Protein AF-A0A382TWC2-F1 (afdb_monomer_lite)

Organism: NCBI:txid408172

Foldseek 3Di:
DQKKWKWWQLWIDIDRDDDQPDDDDTDAPDQWTKIKIKAFDLQQWIWIDIDHTDGPPDDDDDDRVPTHTWDKAWAAEPPPFAWAWKWKWFAAPPDAPDNRRTTTQDGDDDDSHQAHPNRIGMGTHHPNTQKMWIKTKTWDYPQPAQTKMKMWIFIGDDHNYDDAAQKDKDWPDFQQAKTAIDIDGAFAWKWWWKAQPPPRDIDIGTDAPVDGIGHHDADDPVCCVVCVVDGPNRITTFKMKTKHWQQDRHNVRVVCCVPPPPGDSCRRTRIMMMMMGGHD

Sequence (280 aa):
LFRVIISSNGHYYRITSINDNDTYELSHFESLEDVLIMGLLNDGSAIYKIVQGVSVGETHSVDFSGFSVANQIIMNNNSDLNCDYSRFYGYDSNDSFISYKRHRLMYVGGEGISWDSNQNFIFNYPPELGKFRTTAYVGDGWGTTGGKNWYQTTTGEIPETFEKIDADIFVINSEINNFEVNLTGTFDQWSINLSHSENSGNWVVFVNPSINNGKLPSFPTSISNEYPELLRQDFIMNSVVVTDWLCAENYEEWHDLYFYTDGYYLDYCSGFRRLMHWLD

pLDDT: mean 91.76, std 6.63, range [62.22, 98.12]

Radius of gyration: 21.14 Å; chains: 1; bounding box: 51×45×53 Å

Structure (mmCIF, N/CA/C/O backbone):
data_AF-A0A382TWC2-F1
#
_entry.id   AF-A0A382TWC2-F1
#
loop_
_atom_site.group_PDB
_atom_site.id
_atom_site.type_symbol
_atom_site.label_atom_id
_atom_site.label_alt_id
_atom_site.label_comp_id
_atom_site.label_asym_id
_atom_site.label_entity_id
_atom_site.label_seq_id
_atom_site.pdbx_PDB_ins_code
_atom_site.Cartn_x
_atom_site.Cartn_y
_atom_site.Cartn_z
_atom_site.occupancy
_atom_site.B_iso_or_equiv
_atom_site.auth_seq_id
_atom_site.auth_comp_id
_atom_site.auth_asym_id
_atom_site.auth_atom_id
_atom_site.pdbx_PDB_model_num
ATOM 1 N N . LEU A 1 1 ? 23.198 3.359 -11.408 1.00 67.81 1 LEU A N 1
ATOM 2 C CA . LEU A 1 1 ? 22.165 2.344 -11.120 1.00 67.81 1 LEU A CA 1
ATOM 3 C C . LEU A 1 1 ? 22.284 1.959 -9.655 1.00 67.81 1 LEU A C 1
ATOM 5 O O . LEU A 1 1 ? 23.379 1.602 -9.243 1.00 67.81 1 LEU A O 1
ATOM 9 N N . PHE A 1 2 ? 21.216 2.104 -8.873 1.00 73.88 2 PHE A N 1
ATOM 10 C CA . PHE A 1 2 ? 21.225 1.805 -7.435 1.00 73.88 2 PHE A CA 1
ATOM 11 C C . PHE A 1 2 ? 20.470 0.523 -7.105 1.00 73.88 2 PHE A C 1
ATOM 13 O O . PHE A 1 2 ? 20.862 -0.232 -6.221 1.00 73.88 2 PHE A O 1
ATOM 20 N N . ARG A 1 3 ? 19.351 0.291 -7.797 1.00 84.69 3 ARG A N 1
ATOM 21 C CA . ARG A 1 3 ? 18.441 -0.829 -7.546 1.00 84.69 3 ARG A CA 1
ATOM 22 C C . ARG A 1 3 ? 17.884 -1.337 -8.860 1.00 84.69 3 ARG A C 1
ATOM 24 O O . ARG A 1 3 ? 17.611 -0.542 -9.757 1.00 84.69 3 ARG A O 1
ATOM 31 N N . VAL A 1 4 ? 17.661 -2.642 -8.928 1.00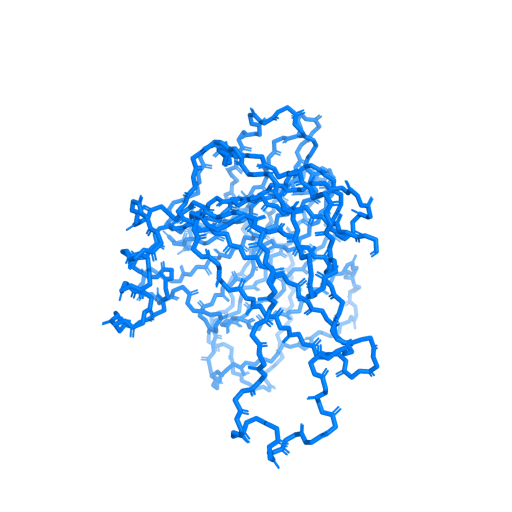 88.19 4 VAL A N 1
ATOM 32 C CA . VAL A 1 4 ? 16.945 -3.267 -10.040 1.00 88.19 4 VAL A CA 1
ATOM 33 C C . VAL A 1 4 ? 15.771 -4.070 -9.525 1.00 88.19 4 VAL A C 1
ATOM 35 O O . VAL A 1 4 ? 15.841 -4.728 -8.483 1.00 88.19 4 VAL A O 1
ATOM 38 N N . ILE A 1 5 ? 14.674 -3.967 -10.260 1.00 90.25 5 ILE A N 1
ATOM 39 C CA . ILE A 1 5 ? 13.450 -4.716 -10.047 1.00 90.25 5 ILE A CA 1
ATOM 40 C C . ILE A 1 5 ? 13.247 -5.578 -11.286 1.00 90.25 5 ILE A C 1
ATOM 42 O O . ILE A 1 5 ? 13.214 -5.065 -12.400 1.00 90.25 5 ILE A O 1
ATOM 46 N N . ILE A 1 6 ? 13.125 -6.882 -11.075 1.00 91.56 6 ILE A N 1
ATOM 47 C CA . ILE A 1 6 ? 12.697 -7.839 -12.092 1.00 91.56 6 ILE A CA 1
ATOM 48 C C . ILE A 1 6 ? 11.291 -8.268 -11.684 1.00 91.56 6 ILE A C 1
ATOM 50 O O . ILE A 1 6 ? 11.096 -8.644 -10.527 1.00 91.56 6 ILE A O 1
ATOM 54 N N . SER A 1 7 ? 10.299 -8.165 -12.564 1.00 92.69 7 SER A N 1
ATOM 55 C CA . SER A 1 7 ? 8.908 -8.451 -12.209 1.00 92.69 7 SER A CA 1
ATOM 56 C C . SER A 1 7 ? 8.101 -9.034 -13.362 1.00 92.69 7 SER A C 1
ATOM 58 O O . SER A 1 7 ? 8.143 -8.517 -14.475 1.00 92.69 7 SER A O 1
ATOM 60 N N . SER A 1 8 ? 7.304 -10.051 -13.041 1.00 91.19 8 SER A N 1
ATOM 61 C CA . SER A 1 8 ? 6.334 -10.696 -13.926 1.00 91.19 8 SER A CA 1
ATOM 62 C C . SER A 1 8 ? 5.092 -11.060 -13.117 1.00 91.19 8 SER A C 1
ATOM 64 O O . SER A 1 8 ? 5.239 -11.653 -12.048 1.00 91.19 8 SER A O 1
ATOM 66 N N . ASN A 1 9 ? 3.898 -10.668 -13.575 1.00 86.94 9 ASN A N 1
ATOM 67 C CA . ASN A 1 9 ? 2.600 -11.117 -13.045 1.00 86.94 9 ASN A CA 1
ATOM 68 C C . ASN A 1 9 ? 2.519 -11.242 -11.510 1.00 86.94 9 ASN A C 1
ATOM 70 O O . ASN A 1 9 ? 2.059 -12.220 -10.938 1.00 86.94 9 ASN A O 1
ATOM 74 N N . GLY A 1 10 ? 2.979 -10.232 -10.781 1.00 79.69 10 GLY A N 1
ATOM 75 C CA . GLY A 1 10 ? 2.922 -10.178 -9.320 1.00 79.69 10 GLY A CA 1
ATOM 76 C C . GLY A 1 10 ? 4.076 -10.837 -8.584 1.00 79.69 10 GLY A C 1
ATOM 77 O O . GLY A 1 10 ? 4.314 -10.479 -7.420 1.00 79.69 10 GLY A O 1
ATOM 78 N N . HIS A 1 11 ? 4.835 -11.698 -9.254 1.00 86.00 11 HIS A N 1
ATOM 79 C CA . HIS A 1 11 ? 6.157 -12.088 -8.811 1.00 86.00 11 HIS A CA 1
ATOM 80 C C . HIS A 1 11 ? 7.164 -10.990 -9.118 1.00 86.00 11 HIS A C 1
ATOM 82 O O . HIS A 1 11 ? 7.075 -10.216 -10.078 1.00 86.00 11 HIS A O 1
ATOM 88 N N . TYR A 1 12 ? 8.133 -10.884 -8.225 1.00 81.50 12 TYR A N 1
ATOM 89 C CA . TYR A 1 12 ? 9.220 -9.952 -8.390 1.00 81.50 12 TYR A CA 1
ATOM 90 C C . TYR A 1 12 ? 10.431 -10.447 -7.625 1.00 81.50 12 TYR A C 1
ATOM 92 O O . TYR A 1 12 ? 10.317 -11.051 -6.556 1.00 81.50 12 TYR A O 1
ATOM 100 N N . TYR A 1 13 ? 11.588 -10.089 -8.148 1.00 78.19 13 TYR A N 1
ATOM 101 C CA . TYR A 1 13 ? 12.845 -10.156 -7.444 1.00 78.19 13 TYR A CA 1
ATOM 102 C C . TYR A 1 13 ? 13.416 -8.742 -7.362 1.00 78.19 13 TYR A C 1
ATOM 104 O O . TYR A 1 13 ? 13.414 -7.987 -8.339 1.00 78.19 13 TYR A O 1
ATOM 112 N N . ARG A 1 14 ? 13.846 -8.344 -6.164 1.00 67.94 14 ARG A N 1
ATOM 113 C CA . ARG A 1 14 ? 14.426 -7.021 -5.925 1.00 67.94 14 ARG A CA 1
ATOM 114 C C . ARG A 1 14 ? 15.897 -7.178 -5.598 1.00 67.94 14 ARG A C 1
ATOM 116 O O . ARG A 1 14 ? 16.250 -7.878 -4.655 1.00 67.94 14 ARG A O 1
ATOM 123 N N . ILE A 1 15 ? 16.720 -6.427 -6.314 1.00 75.56 15 ILE A N 1
ATOM 124 C CA . ILE A 1 15 ? 18.170 -6.486 -6.202 1.00 75.56 15 ILE A CA 1
ATOM 125 C C . ILE A 1 15 ? 18.676 -5.122 -5.737 1.00 75.56 15 ILE A C 1
ATOM 127 O O . ILE A 1 15 ? 18.404 -4.089 -6.355 1.00 75.56 15 ILE A O 1
ATOM 131 N N . THR A 1 16 ? 19.389 -5.105 -4.612 1.00 64.62 16 THR A N 1
ATOM 132 C CA . THR A 1 16 ? 20.013 -3.893 -4.048 1.00 64.62 16 THR A CA 1
ATOM 133 C C . THR A 1 16 ? 21.434 -3.656 -4.552 1.00 64.62 16 THR A C 1
ATOM 135 O O . THR A 1 16 ? 21.988 -2.595 -4.296 1.00 64.62 16 THR A O 1
ATOM 138 N N . SER A 1 17 ? 22.017 -4.627 -5.253 1.00 62.22 17 SER A N 1
ATOM 139 C CA . SER A 1 17 ? 23.330 -4.544 -5.896 1.00 62.22 17 SER A CA 1
ATOM 140 C C . SER A 1 17 ? 23.382 -5.557 -7.035 1.00 62.22 17 SER A C 1
ATOM 142 O O . SER A 1 17 ? 23.199 -6.745 -6.779 1.00 62.22 17 SER A O 1
ATOM 144 N N . ILE A 1 18 ? 23.600 -5.100 -8.268 1.00 64.69 18 ILE A N 1
ATOM 145 C CA . ILE A 1 18 ? 23.878 -5.999 -9.392 1.00 64.69 18 ILE A CA 1
ATOM 146 C C . ILE A 1 18 ? 25.381 -6.190 -9.498 1.00 64.69 18 ILE A C 1
ATOM 148 O O . ILE A 1 18 ? 26.115 -5.203 -9.503 1.00 64.69 18 ILE A O 1
ATOM 152 N N . ASN A 1 19 ? 25.801 -7.444 -9.633 1.00 64.88 19 ASN A N 1
ATOM 153 C CA . ASN A 1 19 ? 27.147 -7.789 -10.062 1.00 64.88 19 ASN A CA 1
ATOM 154 C C . ASN A 1 19 ? 27.086 -8.407 -11.460 1.00 64.88 19 ASN A C 1
ATOM 156 O O . ASN A 1 19 ? 26.165 -9.163 -11.765 1.00 64.88 19 ASN A O 1
ATOM 160 N N . ASP A 1 20 ? 28.107 -8.148 -12.275 1.00 66.00 20 ASP A N 1
ATOM 161 C CA . ASP A 1 20 ? 28.170 -8.579 -13.681 1.00 66.00 20 ASP A CA 1
ATOM 162 C C . ASP A 1 20 ? 28.177 -10.111 -13.877 1.00 66.00 20 ASP A C 1
ATOM 164 O O . ASP A 1 20 ? 28.053 -10.591 -15.000 1.00 66.00 20 ASP A O 1
ATOM 168 N N . ASN A 1 21 ? 28.320 -10.884 -12.794 1.00 68.56 21 ASN A N 1
ATOM 169 C CA . ASN A 1 21 ? 28.420 -12.346 -12.817 1.00 68.56 21 ASN A CA 1
ATOM 170 C C . ASN A 1 21 ? 27.262 -13.060 -12.101 1.00 68.56 21 ASN A C 1
ATOM 172 O O . ASN A 1 21 ? 27.279 -14.289 -12.010 1.00 68.56 21 ASN A O 1
ATOM 176 N N . ASP A 1 22 ? 26.284 -12.325 -11.568 1.00 77.88 22 ASP A N 1
ATOM 177 C CA . ASP A 1 22 ? 25.198 -12.927 -10.796 1.00 77.88 22 ASP A CA 1
ATOM 178 C C . ASP A 1 22 ? 24.040 -13.350 -11.706 1.00 77.88 22 ASP A C 1
ATOM 180 O O . ASP A 1 22 ? 23.677 -12.672 -12.667 1.00 77.88 22 ASP A O 1
ATOM 184 N N . THR A 1 23 ? 23.432 -14.487 -11.373 1.00 81.50 23 THR A N 1
ATOM 185 C CA . THR A 1 23 ? 22.166 -14.934 -11.960 1.00 81.50 23 THR A CA 1
ATOM 186 C C . THR A 1 23 ? 21.065 -14.729 -10.933 1.00 81.50 23 THR A C 1
ATOM 188 O O . THR A 1 23 ? 21.224 -15.090 -9.766 1.00 81.50 23 THR A O 1
ATOM 191 N N . TYR A 1 24 ? 19.951 -14.149 -11.368 1.00 83.25 24 TYR A N 1
ATOM 192 C CA . TYR A 1 24 ? 18.784 -13.916 -10.528 1.00 83.25 24 TYR A CA 1
ATOM 193 C C . TYR A 1 24 ? 17.608 -14.723 -11.056 1.00 83.25 24 TYR A C 1
ATOM 195 O O . TYR A 1 24 ? 17.388 -14.793 -12.264 1.00 83.25 24 TYR A O 1
ATOM 203 N N . GLU A 1 25 ? 16.851 -15.313 -10.141 1.00 85.06 25 GLU A N 1
ATOM 204 C CA . GLU A 1 25 ? 15.696 -16.142 -10.466 1.00 85.06 25 GLU A CA 1
ATOM 205 C C . GLU A 1 25 ? 14.401 -15.364 -10.222 1.00 85.06 25 GLU A C 1
ATOM 207 O O . GLU A 1 25 ? 14.280 -14.586 -9.271 1.00 85.06 25 GLU A O 1
ATOM 212 N N . LEU A 1 26 ? 13.417 -15.593 -11.087 1.00 88.44 26 LEU A N 1
ATOM 213 C CA . LEU A 1 26 ? 12.069 -15.057 -10.971 1.00 88.44 26 LEU A CA 1
ATOM 214 C C . LEU A 1 26 ? 11.088 -16.221 -11.100 1.00 88.44 26 LEU A C 1
ATOM 216 O O . LEU A 1 26 ? 11.172 -17.007 -12.039 1.00 88.44 26 LEU A O 1
ATOM 220 N N . SER A 1 27 ? 10.160 -16.341 -10.156 1.00 87.19 27 SER A N 1
ATOM 221 C CA . SER A 1 27 ? 9.036 -17.270 -10.287 1.00 87.19 27 SER A CA 1
ATOM 222 C C . SER A 1 27 ? 7.998 -16.700 -11.247 1.00 87.19 27 SER A C 1
ATOM 224 O O . SER A 1 27 ? 7.760 -15.496 -11.240 1.00 87.19 27 SER A O 1
ATOM 226 N N . HIS A 1 28 ? 7.378 -17.561 -12.044 1.00 86.25 28 HIS A N 1
ATOM 227 C CA . HIS A 1 28 ? 6.285 -17.188 -12.938 1.00 86.25 28 HIS A CA 1
ATOM 228 C C . HIS A 1 28 ? 4.977 -17.782 -12.411 1.00 86.25 28 HIS A C 1
ATOM 230 O O . HIS A 1 28 ? 4.996 -18.862 -11.810 1.00 86.25 28 HIS A O 1
ATOM 236 N N . PHE A 1 29 ? 3.857 -17.096 -12.639 1.00 84.25 29 PHE A N 1
ATOM 237 C CA . PHE A 1 29 ? 2.533 -17.674 -12.379 1.00 84.25 29 PHE A CA 1
ATOM 238 C C . PHE A 1 29 ? 2.083 -18.557 -13.547 1.00 84.25 29 PHE A C 1
ATOM 240 O O . PHE A 1 29 ? 1.539 -19.638 -13.332 1.00 84.25 29 PHE A O 1
ATOM 247 N N . GLU A 1 30 ? 2.361 -18.116 -14.769 1.00 86.00 30 GLU A N 1
ATOM 248 C CA . GLU A 1 30 ? 2.077 -18.809 -16.020 1.00 86.00 30 GLU A CA 1
ATOM 249 C C . GLU A 1 30 ? 3.358 -19.387 -16.641 1.00 86.00 30 GLU A C 1
ATOM 251 O O . GLU A 1 30 ? 4.476 -18.946 -16.378 1.00 86.00 30 GLU A O 1
ATOM 256 N N . SER A 1 31 ? 3.224 -20.378 -17.524 1.00 88.25 31 SER A N 1
ATOM 257 C CA . SER A 1 31 ? 4.387 -21.001 -18.180 1.00 88.25 31 SER A CA 1
ATOM 258 C C . SER A 1 31 ? 5.144 -20.069 -19.135 1.00 88.25 31 SER A C 1
ATOM 260 O O . SER A 1 31 ? 6.278 -20.376 -19.501 1.00 88.25 31 SER A O 1
ATOM 262 N N . LEU A 1 32 ? 4.498 -18.982 -19.565 1.00 90.75 32 LEU A N 1
ATOM 263 C CA . LEU A 1 32 ? 4.986 -17.998 -20.525 1.00 90.75 32 LEU A CA 1
ATOM 264 C C . LEU A 1 32 ? 4.488 -16.615 -20.098 1.00 90.75 32 LEU A C 1
ATOM 266 O O . LEU A 1 32 ? 3.277 -16.399 -20.059 1.00 90.75 32 LEU A O 1
ATOM 270 N N . GLU A 1 33 ? 5.400 -15.697 -19.787 1.00 91.25 33 GLU A N 1
ATOM 271 C CA . GLU A 1 33 ? 5.051 -14.352 -19.310 1.00 91.25 33 GLU A CA 1
ATOM 272 C C . GLU A 1 33 ? 6.038 -13.297 -19.810 1.00 91.25 33 GLU A C 1
ATOM 274 O O . GLU A 1 33 ? 7.206 -13.591 -20.075 1.00 91.25 33 GLU A O 1
ATOM 279 N N . ASP A 1 34 ? 5.577 -12.054 -19.902 1.00 92.06 34 ASP A N 1
ATOM 280 C CA . ASP A 1 34 ? 6.449 -10.913 -20.158 1.00 92.06 34 ASP A CA 1
ATOM 281 C C . ASP A 1 34 ? 7.160 -10.505 -18.861 1.00 92.06 34 ASP A C 1
ATOM 283 O O . ASP A 1 34 ? 6.550 -10.363 -17.801 1.00 92.06 34 ASP A O 1
ATOM 287 N N . VAL A 1 35 ? 8.472 -10.282 -18.939 1.00 93.31 35 VAL A N 1
ATOM 288 C CA . VAL A 1 35 ? 9.295 -9.900 -17.786 1.00 93.31 35 VAL A CA 1
ATOM 289 C C . VAL A 1 35 ? 9.708 -8.443 -17.913 1.00 93.31 35 VAL A C 1
ATOM 291 O O . VAL A 1 35 ? 10.442 -8.061 -18.827 1.00 93.31 35 VAL A O 1
ATOM 294 N N . LEU A 1 36 ? 9.294 -7.627 -16.946 1.00 94.25 36 LEU A N 1
ATOM 295 C CA . LEU A 1 36 ? 9.780 -6.263 -16.790 1.00 94.25 36 LEU A CA 1
ATOM 296 C C . LEU A 1 36 ? 11.085 -6.262 -15.995 1.00 94.25 36 LEU A C 1
ATOM 298 O O . LEU A 1 36 ? 11.140 -6.760 -14.869 1.00 94.25 36 LEU A O 1
ATOM 302 N N . ILE A 1 37 ? 12.107 -5.609 -16.540 1.00 93.38 37 ILE A N 1
ATOM 303 C CA . ILE A 1 37 ? 13.345 -5.284 -15.836 1.00 93.38 37 ILE A CA 1
ATOM 304 C C . ILE A 1 37 ? 13.443 -3.767 -15.748 1.00 93.38 37 ILE A C 1
ATOM 306 O O . ILE A 1 37 ? 13.487 -3.083 -16.768 1.00 93.38 37 ILE A O 1
ATOM 310 N N . MET A 1 38 ? 13.502 -3.239 -14.531 1.00 93.06 38 MET A N 1
ATOM 311 C CA . MET A 1 38 ? 13.540 -1.807 -14.266 1.00 93.06 38 MET A CA 1
ATOM 312 C C . MET A 1 38 ? 14.741 -1.454 -13.396 1.00 93.06 38 MET A C 1
ATOM 314 O O . MET A 1 38 ? 14.934 -2.019 -12.320 1.00 93.06 38 MET A O 1
ATOM 318 N N . GLY A 1 39 ? 15.548 -0.507 -13.862 1.00 91.06 39 GLY A N 1
ATOM 319 C CA . GLY A 1 39 ? 16.721 0.007 -13.177 1.00 91.06 39 GLY A CA 1
ATOM 320 C C . GLY A 1 39 ? 16.503 1.413 -12.634 1.00 91.06 39 GLY A C 1
ATOM 321 O O . GLY A 1 39 ? 16.391 2.358 -13.405 1.00 91.06 39 GLY A O 1
ATOM 322 N N . LEU A 1 40 ? 16.494 1.555 -11.308 1.00 89.56 40 LEU A N 1
ATOM 323 C CA . LEU A 1 40 ? 16.364 2.837 -10.613 1.00 89.56 40 LEU A CA 1
ATOM 324 C C . LEU A 1 40 ? 17.746 3.485 -10.452 1.00 89.56 40 LEU A C 1
ATOM 326 O O . LEU A 1 40 ? 18.684 2.865 -9.926 1.00 89.56 40 LEU A O 1
ATOM 330 N N . LEU A 1 41 ? 17.887 4.720 -10.924 1.00 88.38 41 LEU A N 1
ATOM 331 C CA . LEU A 1 41 ? 19.139 5.474 -10.926 1.00 88.38 41 LEU A CA 1
ATOM 332 C C . LEU A 1 41 ? 19.255 6.368 -9.677 1.00 88.38 41 LEU A C 1
ATOM 334 O O . LEU A 1 41 ? 18.289 6.590 -8.958 1.00 88.38 41 LEU A O 1
ATOM 338 N N . ASN A 1 42 ? 20.474 6.833 -9.382 1.00 84.62 42 ASN A N 1
ATOM 339 C CA . ASN A 1 42 ? 20.757 7.645 -8.184 1.00 84.62 42 ASN A CA 1
ATOM 340 C C . ASN A 1 42 ? 20.194 9.073 -8.275 1.00 84.62 42 ASN A C 1
ATOM 342 O O . ASN A 1 42 ? 20.207 9.793 -7.285 1.00 84.62 42 ASN A O 1
ATOM 346 N N . ASP A 1 43 ? 19.774 9.493 -9.464 1.00 85.81 43 ASP A N 1
ATOM 347 C CA . ASP A 1 43 ? 19.205 10.810 -9.747 1.00 85.81 43 ASP A CA 1
ATOM 348 C C . ASP A 1 43 ? 17.664 10.798 -9.738 1.00 85.81 43 ASP A C 1
ATOM 350 O O . ASP A 1 43 ? 17.038 11.763 -10.165 1.00 85.81 43 ASP A O 1
ATOM 354 N N . GLY A 1 44 ? 17.049 9.700 -9.284 1.00 86.44 44 GLY A N 1
ATOM 355 C CA . GLY A 1 44 ? 15.598 9.518 -9.237 1.00 86.44 44 GLY A CA 1
ATOM 356 C C . GLY A 1 44 ? 14.963 9.074 -10.553 1.00 86.44 44 GLY A C 1
ATOM 357 O O . GLY A 1 44 ? 13.796 8.681 -10.553 1.00 86.44 44 GLY A O 1
ATOM 358 N N . SER A 1 45 ? 15.701 9.079 -11.666 1.00 92.38 45 SER A N 1
ATOM 359 C CA . SER A 1 45 ? 15.209 8.556 -12.943 1.00 92.38 45 SER A CA 1
ATOM 360 C C . SER A 1 45 ? 15.265 7.024 -12.993 1.00 92.38 45 SER A C 1
ATOM 362 O O . SER A 1 45 ? 15.837 6.358 -12.119 1.00 92.38 45 SER A O 1
ATOM 364 N N . ALA A 1 46 ? 14.662 6.435 -14.026 1.00 93.94 46 ALA A N 1
ATOM 365 C CA . ALA A 1 46 ? 14.744 5.001 -14.252 1.00 93.94 46 ALA A CA 1
ATOM 366 C C . ALA A 1 46 ? 14.909 4.648 -15.728 1.00 93.94 46 ALA A C 1
ATOM 368 O O . ALA A 1 46 ? 14.486 5.375 -16.626 1.00 93.94 46 ALA A O 1
ATOM 369 N N . ILE A 1 47 ? 15.498 3.481 -15.954 1.00 95.25 47 ILE A N 1
ATOM 370 C CA . ILE A 1 47 ? 15.573 2.817 -17.252 1.00 95.25 47 ILE A CA 1
ATOM 371 C C . ILE A 1 47 ? 14.833 1.485 -17.177 1.00 95.25 47 ILE A C 1
ATOM 373 O O . ILE A 1 47 ? 14.730 0.897 -16.099 1.00 95.25 47 ILE A O 1
ATOM 377 N N . TYR A 1 48 ? 14.323 0.981 -18.292 1.00 95.81 48 TYR A N 1
ATOM 378 C CA . TYR A 1 48 ? 13.585 -0.276 -18.308 1.00 95.81 48 TYR A CA 1
ATOM 379 C C . TYR A 1 48 ? 13.759 -1.054 -19.614 1.00 95.81 48 TYR A C 1
ATOM 381 O O . TYR A 1 48 ? 14.193 -0.523 -20.639 1.00 95.81 48 TYR A O 1
ATOM 389 N N . LYS A 1 49 ? 13.394 -2.334 -19.554 1.00 95.31 49 LYS A N 1
ATOM 390 C CA . LYS A 1 49 ? 13.210 -3.216 -20.703 1.00 95.31 49 LYS A CA 1
ATOM 391 C C . LYS A 1 49 ? 12.129 -4.242 -20.379 1.00 95.31 49 LYS A C 1
ATOM 393 O O . LYS A 1 49 ? 12.132 -4.803 -19.286 1.00 95.31 49 LYS A O 1
ATOM 398 N N . ILE A 1 50 ? 11.246 -4.505 -21.336 1.00 94.12 50 ILE A N 1
ATOM 399 C CA . ILE A 1 50 ? 10.306 -5.629 -21.285 1.00 94.12 50 ILE A CA 1
ATOM 400 C C . ILE A 1 50 ? 10.868 -6.737 -22.176 1.00 94.12 50 ILE A C 1
ATOM 402 O O . ILE A 1 50 ? 11.169 -6.509 -23.350 1.00 94.12 50 ILE A O 1
ATOM 406 N N . VAL A 1 51 ? 11.064 -7.923 -21.607 1.00 93.69 51 VAL A N 1
ATOM 407 C CA . VAL A 1 51 ? 11.434 -9.135 -22.344 1.00 93.69 51 VAL A CA 1
ATOM 408 C C . VAL A 1 51 ? 10.159 -9.937 -22.546 1.00 93.69 51 VAL A C 1
ATOM 410 O O . VAL A 1 51 ? 9.578 -10.415 -21.577 1.00 93.69 51 VAL A O 1
ATOM 413 N N . GLN A 1 52 ? 9.702 -10.032 -23.790 1.00 92.31 52 GLN A N 1
ATOM 414 C CA . GLN A 1 52 ? 8.429 -10.675 -24.101 1.00 92.31 52 GLN A CA 1
ATOM 415 C C . GLN A 1 52 ? 8.554 -12.195 -24.158 1.00 92.31 52 GLN A C 1
ATOM 417 O O . GLN A 1 52 ? 9.554 -12.710 -24.664 1.00 92.31 52 GLN A O 1
ATOM 422 N N . GLY A 1 53 ? 7.511 -12.890 -23.702 1.00 91.06 53 GLY A N 1
ATOM 423 C CA . GLY A 1 53 ? 7.363 -14.335 -23.866 1.00 91.06 53 GLY A CA 1
ATOM 424 C C . GLY A 1 53 ? 8.499 -15.148 -23.247 1.00 91.06 53 GLY A C 1
ATOM 425 O O . GLY A 1 53 ? 9.042 -16.037 -23.901 1.00 91.06 53 GLY A O 1
ATOM 426 N N . VAL A 1 54 ? 8.864 -14.851 -22.000 1.00 93.12 54 VAL A N 1
ATOM 427 C CA . VAL A 1 54 ? 9.862 -15.624 -21.256 1.00 93.12 54 VAL A CA 1
ATOM 428 C C . VAL A 1 54 ? 9.214 -16.899 -20.732 1.00 93.12 54 VAL A C 1
ATOM 430 O O . VAL A 1 54 ? 8.242 -16.851 -19.969 1.00 93.12 54 VAL A O 1
ATOM 433 N N . SER A 1 55 ? 9.760 -18.045 -21.132 1.00 92.25 55 SER A N 1
ATOM 434 C CA . SER A 1 55 ? 9.279 -19.346 -20.662 1.00 92.25 55 SER A CA 1
ATOM 435 C C . SER A 1 55 ? 9.976 -19.766 -19.369 1.00 92.25 55 SER A C 1
ATOM 437 O O . SER A 1 55 ? 11.160 -19.492 -19.159 1.00 92.25 55 SER A O 1
ATOM 439 N N . VAL A 1 56 ? 9.267 -20.502 -18.511 1.00 89.31 56 VAL A N 1
ATOM 440 C CA . VAL A 1 56 ? 9.866 -21.076 -17.295 1.00 89.31 56 VAL A CA 1
ATOM 441 C C . VAL A 1 56 ? 11.055 -21.977 -17.653 1.00 89.31 56 VAL A C 1
ATOM 443 O O . VAL A 1 56 ? 10.939 -22.886 -18.474 1.00 89.31 56 VAL A O 1
ATOM 446 N N . GLY A 1 57 ? 12.195 -21.744 -16.996 1.00 88.25 57 GLY A N 1
ATOM 447 C CA . GLY A 1 57 ? 13.443 -22.484 -17.216 1.00 88.25 57 GLY A CA 1
ATOM 448 C C . GLY A 1 57 ? 14.372 -21.876 -18.271 1.00 88.25 57 GLY A C 1
ATOM 449 O O . GLY A 1 57 ? 15.475 -22.386 -18.464 1.00 88.25 57 GLY A O 1
ATOM 450 N N . GLU A 1 58 ? 13.970 -20.789 -18.934 1.00 91.38 58 GLU A N 1
ATOM 451 C CA . GLU A 1 58 ? 14.862 -20.028 -19.808 1.00 91.38 58 GLU A CA 1
ATOM 452 C C . GLU A 1 58 ? 15.855 -19.169 -19.018 1.00 91.38 58 GLU A C 1
ATOM 454 O O . GLU A 1 58 ? 15.622 -18.765 -17.880 1.00 91.38 58 GLU A O 1
ATOM 459 N N . THR A 1 59 ? 16.986 -18.855 -19.649 1.00 91.12 59 THR A N 1
ATOM 460 C CA . THR A 1 59 ? 17.979 -17.911 -19.129 1.00 91.12 59 THR A CA 1
ATOM 461 C C . THR A 1 59 ? 18.223 -16.828 -20.168 1.00 91.12 59 THR A C 1
ATOM 463 O O . THR A 1 59 ? 18.505 -17.127 -21.327 1.00 91.12 59 THR A O 1
ATOM 466 N N . HIS A 1 60 ? 18.147 -15.569 -19.738 1.00 88.94 60 HIS A N 1
ATOM 467 C CA . HIS A 1 60 ? 18.330 -14.396 -20.590 1.00 88.94 60 HIS A CA 1
ATOM 468 C C . HIS A 1 60 ? 19.497 -13.553 -20.079 1.00 88.94 60 HIS A C 1
ATOM 470 O O . HIS A 1 60 ? 19.542 -13.192 -18.904 1.00 88.94 60 HIS A O 1
ATOM 476 N N . SER A 1 61 ? 20.438 -13.208 -20.960 1.00 88.44 61 SER A N 1
ATOM 477 C CA . SER A 1 61 ? 21.483 -12.232 -20.636 1.00 88.44 61 SER A CA 1
ATOM 478 C C . SER A 1 61 ? 20.915 -10.817 -20.71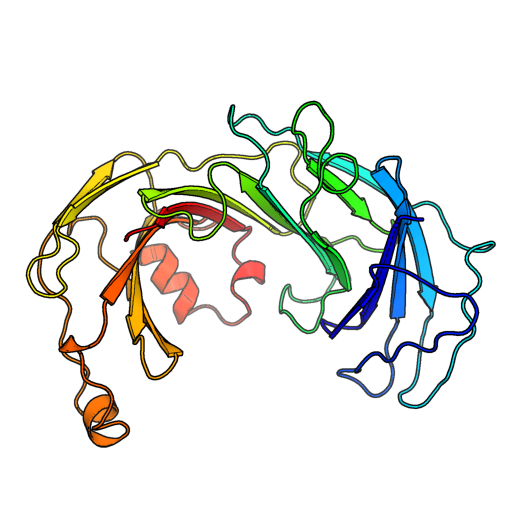1 1.00 88.44 61 SER A C 1
ATOM 480 O O . SER A 1 61 ? 20.300 -10.432 -21.708 1.00 88.44 61 SER A O 1
ATOM 482 N N . VAL A 1 62 ? 21.141 -10.031 -19.661 1.00 84.75 62 VAL A N 1
ATOM 483 C CA . VAL A 1 62 ? 20.627 -8.664 -19.548 1.00 84.75 62 VAL A CA 1
ATOM 484 C C . VAL A 1 62 ? 21.770 -7.676 -19.751 1.00 84.75 62 VAL A C 1
ATOM 486 O O . VAL A 1 62 ? 22.727 -7.667 -18.986 1.00 84.75 62 VAL A O 1
ATOM 489 N N . ASP A 1 63 ? 21.645 -6.829 -20.771 1.00 85.44 63 ASP A N 1
ATOM 490 C CA . ASP A 1 63 ? 22.537 -5.694 -21.018 1.00 85.44 63 ASP A CA 1
ATOM 491 C C . ASP A 1 63 ? 21.749 -4.385 -20.885 1.00 85.44 63 ASP A C 1
ATOM 493 O O . ASP A 1 63 ? 20.788 -4.150 -21.625 1.00 85.44 63 ASP A O 1
ATOM 497 N N . PHE A 1 64 ? 22.170 -3.534 -19.946 1.00 86.69 64 PHE A N 1
ATOM 498 C CA . PHE A 1 64 ? 21.538 -2.243 -19.675 1.00 86.69 64 PHE A CA 1
ATOM 499 C C . PHE A 1 64 ? 21.766 -1.196 -20.768 1.00 86.69 64 PHE A C 1
ATOM 501 O O . PHE A 1 64 ? 21.035 -0.208 -20.806 1.00 86.69 64 PHE A O 1
ATOM 508 N N . SER A 1 65 ? 22.733 -1.392 -21.671 1.00 87.12 65 SER A N 1
ATOM 509 C CA . SER A 1 65 ? 23.030 -0.426 -22.738 1.00 87.12 65 SER A CA 1
ATOM 510 C C . SER A 1 65 ? 21.857 -0.213 -23.707 1.00 87.12 65 SER A C 1
ATOM 512 O O . SER A 1 65 ? 21.719 0.864 -24.285 1.00 87.12 65 SER A O 1
ATOM 514 N N . GLY A 1 66 ? 20.991 -1.221 -23.854 1.00 88.12 66 GLY A N 1
ATOM 515 C CA . GLY A 1 66 ? 19.812 -1.193 -24.721 1.00 88.12 66 GLY A CA 1
ATOM 516 C C . GLY A 1 66 ? 18.499 -0.866 -24.009 1.00 88.12 66 GLY A C 1
ATOM 517 O O . GLY A 1 66 ? 17.441 -1.131 -24.575 1.00 88.12 66 GLY A O 1
ATOM 518 N N . PHE A 1 67 ? 18.539 -0.383 -22.766 1.00 95.25 67 PHE A N 1
ATOM 519 C CA . PHE A 1 67 ? 17.327 -0.056 -22.015 1.00 95.25 67 PHE A CA 1
ATOM 520 C C . PHE A 1 67 ? 16.776 1.312 -22.427 1.00 95.25 67 PHE A C 1
ATOM 522 O O . PHE A 1 67 ? 17.523 2.248 -22.719 1.00 95.25 67 PHE A O 1
ATOM 529 N N . SER A 1 68 ? 15.453 1.430 -22.407 1.00 97.06 68 SER A N 1
ATOM 530 C CA . SER A 1 68 ? 14.743 2.683 -22.649 1.00 97.06 68 SER A CA 1
ATOM 531 C C . SER A 1 68 ? 14.653 3.506 -21.365 1.00 97.06 68 SER A C 1
ATOM 533 O O . SER A 1 68 ? 14.689 2.962 -20.263 1.00 97.06 68 SER A O 1
ATOM 535 N N . VAL A 1 69 ? 14.526 4.826 -21.495 1.00 96.31 69 VAL A N 1
ATOM 536 C CA . VAL A 1 69 ? 14.267 5.717 -20.354 1.00 96.31 69 VAL A CA 1
ATOM 537 C C . VAL A 1 69 ? 12.789 5.617 -19.981 1.00 96.31 69 VAL A C 1
ATOM 539 O O . VAL A 1 69 ? 11.931 5.709 -20.855 1.00 96.31 69 VAL A O 1
ATOM 542 N N . ALA A 1 70 ? 12.497 5.410 -18.698 1.00 96.69 70 ALA A N 1
ATOM 543 C CA . ALA A 1 70 ? 11.133 5.374 -18.183 1.00 96.69 70 ALA A CA 1
ATOM 544 C C . ALA A 1 70 ? 10.534 6.787 -18.113 1.00 96.69 70 ALA A C 1
ATOM 546 O O . ALA A 1 70 ? 11.250 7.767 -17.893 1.00 96.69 70 ALA A O 1
ATOM 547 N N . ASN A 1 71 ? 9.211 6.883 -18.223 1.00 97.00 71 ASN A N 1
ATOM 548 C CA . ASN A 1 71 ? 8.505 8.107 -17.870 1.00 97.00 71 ASN A CA 1
ATOM 549 C C . ASN A 1 71 ? 8.610 8.349 -16.365 1.00 97.00 71 ASN A C 1
ATOM 551 O O . ASN A 1 71 ? 8.696 7.399 -15.585 1.00 97.00 71 ASN A O 1
ATOM 555 N N . GLN A 1 72 ? 8.539 9.617 -15.967 1.00 95.38 72 GLN A N 1
ATOM 556 C CA . GLN A 1 72 ? 8.525 10.031 -14.572 1.00 95.38 72 GLN A CA 1
ATOM 557 C C . GLN A 1 72 ? 7.338 10.955 -14.311 1.00 95.38 72 GLN A C 1
ATOM 559 O O . GLN A 1 72 ? 7.078 11.876 -15.086 1.00 95.38 72 GLN A O 1
ATOM 564 N N . ILE A 1 73 ? 6.647 10.717 -13.201 1.00 95.62 73 ILE A N 1
ATOM 565 C CA . ILE A 1 73 ? 5.649 11.617 -12.629 1.00 95.62 73 ILE A CA 1
ATOM 566 C C . ILE A 1 73 ? 6.051 11.919 -11.186 1.00 95.62 73 ILE A C 1
ATOM 568 O O . ILE A 1 73 ? 6.496 11.035 -10.449 1.00 95.62 73 ILE A O 1
ATOM 572 N N . ILE A 1 74 ? 5.893 13.185 -10.807 1.00 96.00 74 ILE A N 1
ATOM 573 C CA . ILE A 1 74 ? 6.080 13.661 -9.442 1.00 96.00 74 ILE A CA 1
ATOM 574 C C . ILE A 1 74 ? 4.703 13.899 -8.839 1.00 96.00 74 ILE A C 1
ATOM 576 O O . ILE A 1 74 ? 3.941 14.713 -9.355 1.00 96.00 74 ILE A O 1
ATOM 580 N N . MET A 1 75 ? 4.399 13.196 -7.752 1.00 97.19 75 MET A N 1
ATOM 581 C CA . MET A 1 75 ? 3.194 13.435 -6.966 1.00 97.19 75 MET A CA 1
ATOM 582 C C . MET A 1 75 ? 3.552 14.341 -5.791 1.00 97.19 75 MET A C 1
ATOM 584 O O . MET A 1 75 ? 4.379 13.985 -4.946 1.00 97.19 75 MET A O 1
ATOM 588 N N . ASN A 1 76 ? 2.928 15.511 -5.737 1.00 97.69 76 ASN A N 1
ATOM 589 C CA . ASN A 1 76 ? 3.167 16.495 -4.693 1.00 97.69 76 ASN A CA 1
ATOM 590 C C . ASN A 1 76 ? 2.688 15.965 -3.336 1.00 97.69 76 ASN A C 1
ATOM 592 O O . ASN A 1 76 ? 1.549 15.515 -3.205 1.00 97.69 76 ASN A O 1
ATOM 596 N N . ASN A 1 77 ? 3.549 16.033 -2.325 1.00 96.62 77 ASN A N 1
ATOM 597 C CA . ASN A 1 77 ? 3.151 15.769 -0.951 1.00 96.62 77 ASN A CA 1
ATOM 598 C C . ASN A 1 77 ? 2.682 17.065 -0.278 1.00 96.62 77 ASN A C 1
ATOM 600 O O . ASN A 1 77 ? 3.479 17.858 0.218 1.00 96.62 77 ASN A O 1
ATOM 604 N N . ASN A 1 78 ? 1.367 17.255 -0.233 1.00 94.12 78 ASN A N 1
ATOM 605 C CA . ASN A 1 78 ? 0.735 18.441 0.342 1.00 94.12 78 ASN A CA 1
ATOM 606 C C . ASN A 1 78 ? 0.393 18.296 1.839 1.00 94.12 78 ASN A C 1
ATOM 608 O O . ASN A 1 78 ? -0.389 19.092 2.355 1.00 94.12 78 ASN A O 1
ATOM 612 N N . SER A 1 79 ? 0.900 17.267 2.529 1.00 94.19 79 SER A N 1
ATOM 613 C CA . SER A 1 79 ? 0.434 16.933 3.879 1.00 94.19 79 SER A CA 1
ATOM 614 C C . SER A 1 79 ? 1.239 17.567 5.014 1.00 94.19 79 SER A C 1
ATOM 616 O O . SER A 1 79 ? 0.951 17.265 6.171 1.00 94.19 79 SER A O 1
ATOM 618 N N . ASP A 1 80 ? 2.287 18.338 4.708 1.00 92.25 80 ASP A N 1
ATOM 619 C CA . ASP A 1 80 ? 3.280 18.866 5.663 1.00 92.25 80 ASP A CA 1
ATOM 620 C C . ASP A 1 80 ? 4.006 17.788 6.501 1.00 92.25 80 ASP A C 1
ATOM 622 O O . ASP A 1 80 ? 4.590 18.075 7.548 1.00 92.25 80 ASP A O 1
ATOM 626 N N . LEU A 1 81 ? 3.983 16.528 6.053 1.00 95.06 81 LEU A N 1
ATOM 627 C CA . LEU A 1 81 ? 4.623 15.397 6.728 1.00 95.06 81 LEU A CA 1
ATOM 628 C C . LEU A 1 81 ? 5.723 14.820 5.846 1.00 95.06 81 LEU A C 1
ATOM 630 O O . LEU A 1 81 ? 5.653 14.889 4.622 1.00 95.06 81 LEU A O 1
ATOM 634 N N . ASN A 1 82 ? 6.712 14.190 6.472 1.00 94.31 82 ASN A N 1
ATOM 635 C CA . ASN A 1 82 ? 7.756 13.497 5.732 1.00 94.31 82 ASN A CA 1
ATOM 636 C C . ASN A 1 82 ? 7.191 12.264 5.018 1.00 94.31 82 ASN A C 1
ATOM 638 O O . ASN A 1 82 ? 6.340 11.550 5.560 1.00 94.31 82 ASN A O 1
ATOM 642 N N . CYS A 1 83 ? 7.711 11.998 3.825 1.00 94.25 83 CYS A N 1
ATOM 643 C CA . CYS A 1 83 ? 7.529 10.732 3.138 1.00 94.25 83 CYS A CA 1
ATOM 644 C C . CYS A 1 83 ? 8.187 9.604 3.931 1.00 94.25 83 CYS A C 1
ATOM 646 O O . CYS A 1 83 ? 9.329 9.723 4.372 1.00 94.25 83 CYS A O 1
ATOM 648 N N . ASP A 1 84 ? 7.484 8.482 4.046 1.00 90.75 84 ASP A N 1
ATOM 649 C CA . ASP A 1 84 ? 8.012 7.257 4.656 1.00 90.75 84 ASP A CA 1
ATOM 650 C C . ASP A 1 84 ? 8.241 6.183 3.588 1.00 90.75 84 ASP A C 1
ATOM 652 O O . ASP A 1 84 ? 9.316 5.591 3.446 1.00 90.75 84 ASP A O 1
ATOM 656 N N . TYR A 1 85 ? 7.217 5.934 2.773 1.00 90.31 85 TYR A N 1
ATOM 657 C CA . TYR A 1 85 ? 7.213 4.788 1.878 1.00 90.31 85 TYR A CA 1
ATOM 658 C C . TYR A 1 85 ? 6.339 5.020 0.648 1.00 90.31 85 TYR A C 1
ATOM 660 O O . TYR A 1 85 ? 5.377 5.785 0.681 1.00 90.31 85 TYR A O 1
ATOM 668 N N . SER A 1 86 ? 6.635 4.321 -0.448 1.00 92.31 86 SER A N 1
ATOM 669 C CA . SER A 1 86 ? 5.735 4.249 -1.597 1.00 92.31 86 SER A CA 1
ATOM 670 C C . SER A 1 86 ? 5.746 2.866 -2.251 1.00 92.31 86 SER A C 1
ATOM 672 O O . SER A 1 86 ? 6.737 2.124 -2.239 1.00 92.31 86 SER A O 1
ATOM 674 N N . ARG A 1 87 ? 4.594 2.489 -2.807 1.00 93.06 87 ARG A N 1
ATOM 675 C CA . ARG A 1 87 ? 4.413 1.294 -3.636 1.00 93.06 87 ARG A CA 1
ATOM 676 C C . ARG A 1 87 ? 3.807 1.723 -4.949 1.00 93.06 87 ARG A C 1
ATOM 678 O O . ARG A 1 87 ? 2.851 2.490 -4.970 1.00 93.06 87 ARG A O 1
ATOM 685 N N . PHE A 1 88 ? 4.345 1.184 -6.026 1.00 95.81 88 PHE A N 1
ATOM 686 C CA . PHE A 1 88 ? 3.867 1.504 -7.352 1.00 95.81 88 PHE A CA 1
ATOM 687 C C . PHE A 1 88 ? 3.872 0.255 -8.213 1.00 95.81 88 PHE A C 1
ATOM 689 O O . PHE A 1 88 ? 4.877 -0.463 -8.303 1.00 95.81 88 PHE A O 1
ATOM 696 N N . TYR A 1 89 ? 2.715 -0.018 -8.795 1.00 96.19 89 TYR A N 1
ATOM 697 C CA . TYR A 1 89 ? 2.475 -1.186 -9.619 1.00 96.19 89 TYR A CA 1
ATOM 698 C C . TYR A 1 89 ? 1.838 -0.747 -10.929 1.00 96.19 89 TYR A C 1
ATOM 700 O O . TYR A 1 89 ? 0.907 0.058 -10.901 1.00 96.19 89 TYR A O 1
ATOM 708 N N . GLY A 1 90 ? 2.313 -1.298 -12.039 1.00 96.25 90 GLY A N 1
ATOM 709 C CA . GLY A 1 90 ? 1.675 -1.159 -13.342 1.00 96.25 90 GLY A CA 1
ATOM 710 C C . GLY A 1 90 ? 0.976 -2.451 -13.746 1.00 96.25 90 GLY A C 1
ATOM 711 O O . GLY A 1 90 ? 1.332 -3.529 -13.268 1.00 96.25 90 GLY A O 1
ATOM 712 N N . TYR A 1 91 ? -0.034 -2.317 -14.590 1.00 94.50 91 TYR A N 1
ATOM 713 C CA . TYR A 1 91 ? -0.880 -3.399 -15.077 1.00 94.50 91 TYR A CA 1
ATOM 714 C C . TYR A 1 91 ? -1.116 -3.201 -16.567 1.00 94.50 91 TYR A C 1
ATOM 716 O O . TYR A 1 91 ? -1.120 -2.064 -17.059 1.00 94.50 91 TYR A O 1
ATOM 724 N N . ASP A 1 92 ? -1.390 -4.299 -17.257 1.00 90.12 92 ASP A N 1
ATOM 725 C CA . ASP A 1 92 ? -1.948 -4.222 -18.594 1.00 90.12 92 ASP A CA 1
ATOM 726 C C . ASP A 1 92 ? -3.339 -3.580 -18.553 1.00 90.12 92 ASP A C 1
ATOM 728 O O . ASP A 1 92 ? -4.096 -3.703 -17.588 1.00 90.12 92 ASP A O 1
ATOM 732 N N . SER A 1 93 ? -3.679 -2.860 -19.621 1.00 88.00 93 SER A N 1
ATOM 733 C CA . SER A 1 93 ? -4.883 -2.016 -19.684 1.00 88.00 93 SER A CA 1
ATOM 734 C C . SER A 1 93 ? -6.192 -2.742 -19.336 1.00 88.00 93 SER A C 1
ATOM 736 O O . SER A 1 93 ? -7.071 -2.147 -18.713 1.00 88.00 93 SER A O 1
ATOM 738 N N . ASN A 1 94 ? -6.308 -4.023 -19.697 1.00 87.44 94 ASN A N 1
ATOM 739 C CA . ASN A 1 94 ? -7.515 -4.831 -19.498 1.00 87.44 94 ASN A CA 1
ATOM 740 C C . ASN A 1 94 ? -7.469 -5.725 -18.251 1.00 87.44 94 ASN A C 1
ATOM 742 O O . ASN A 1 94 ? -8.446 -6.420 -17.972 1.00 87.44 94 ASN A O 1
ATOM 746 N N . ASP A 1 95 ? -6.363 -5.729 -17.509 1.00 91.38 95 ASP A N 1
ATOM 747 C CA . ASP A 1 95 ? -6.193 -6.626 -16.371 1.00 91.38 95 ASP A CA 1
ATOM 748 C C . ASP A 1 95 ? -6.845 -6.082 -15.098 1.00 91.38 95 ASP A C 1
ATOM 750 O O . ASP A 1 95 ? -6.936 -4.874 -14.874 1.00 91.38 95 ASP A O 1
ATOM 754 N N . SER A 1 96 ? -7.278 -6.994 -14.228 1.00 92.81 96 SER A N 1
ATOM 755 C CA . SER A 1 96 ? -7.686 -6.677 -12.855 1.00 92.81 96 SER A CA 1
ATOM 756 C C . SER A 1 96 ? -6.499 -6.151 -12.038 1.00 92.81 96 SER A C 1
ATOM 758 O O . SER A 1 96 ? -5.357 -6.569 -12.231 1.00 92.81 96 SER A O 1
ATOM 760 N N . PHE A 1 97 ? -6.766 -5.299 -11.046 1.00 94.88 97 PHE A N 1
ATOM 761 C CA . PHE A 1 97 ? -5.783 -4.832 -10.062 1.00 94.88 97 PHE A CA 1
ATOM 762 C C . PHE A 1 97 ? -5.347 -5.903 -9.043 1.00 94.88 97 PHE A C 1
ATOM 764 O O . PHE A 1 97 ? -4.683 -5.591 -8.042 1.00 94.88 97 PHE A O 1
ATOM 771 N N . ILE A 1 98 ? -5.728 -7.163 -9.260 1.00 92.38 98 ILE A N 1
ATOM 772 C CA . ILE A 1 98 ? -5.353 -8.283 -8.405 1.00 92.38 98 ILE A CA 1
ATOM 773 C C . ILE A 1 98 ? -3.837 -8.517 -8.410 1.00 92.38 98 ILE A C 1
ATOM 775 O O . ILE A 1 98 ? -3.108 -8.229 -9.361 1.00 92.38 98 ILE A O 1
ATOM 779 N N . SER A 1 99 ? -3.322 -9.048 -7.303 1.00 90.00 99 SER A N 1
ATOM 780 C CA . SER A 1 99 ? -1.884 -9.039 -7.033 1.00 90.00 99 SER A CA 1
ATOM 781 C C . SER A 1 99 ? -1.027 -9.847 -8.003 1.00 90.00 99 SER A C 1
ATOM 783 O O . SER A 1 99 ? 0.164 -9.559 -8.070 1.00 90.00 99 SER A O 1
ATOM 785 N N . TYR A 1 100 ? -1.590 -10.838 -8.698 1.00 88.81 100 TYR A N 1
ATOM 786 C CA . TYR A 1 100 ? -0.889 -11.721 -9.642 1.00 88.81 100 TYR A CA 1
ATOM 787 C C . TYR A 1 100 ? -0.987 -11.254 -11.110 1.00 88.81 100 TYR A C 1
ATOM 789 O O . TYR A 1 100 ? -0.652 -11.996 -12.021 1.00 88.81 100 TYR A O 1
ATOM 797 N N . LYS A 1 101 ? -1.448 -10.021 -11.355 1.00 90.88 101 LYS A N 1
ATOM 798 C CA . LYS A 1 101 ? -1.488 -9.385 -12.690 1.00 90.88 101 LYS A CA 1
ATOM 799 C C . LYS A 1 101 ? -0.600 -8.144 -12.809 1.00 90.88 101 LYS A C 1
ATOM 801 O O . LYS A 1 101 ? -0.646 -7.409 -13.782 1.00 90.88 101 LYS A O 1
ATOM 806 N N . ARG A 1 102 ? 0.187 -7.857 -11.771 1.00 92.19 102 ARG A N 1
ATOM 807 C CA . ARG A 1 102 ? 0.912 -6.587 -11.645 1.00 92.19 102 ARG A CA 1
ATOM 808 C C . ARG A 1 102 ? 2.385 -6.715 -12.000 1.00 92.19 102 ARG A C 1
ATOM 810 O O . ARG A 1 102 ? 3.055 -7.627 -11.522 1.00 92.19 102 ARG A O 1
ATOM 817 N N . HIS A 1 103 ? 2.945 -5.706 -12.642 1.00 93.38 103 HIS A N 1
ATOM 818 C CA . HIS A 1 103 ? 4.383 -5.464 -12.624 1.00 93.38 103 HIS A CA 1
ATOM 819 C C . HIS A 1 103 ? 4.734 -4.528 -11.473 1.00 93.38 103 HIS A C 1
ATOM 821 O O . HIS A 1 103 ? 4.130 -3.471 -11.275 1.00 93.38 103 HIS A O 1
ATOM 827 N N . ARG A 1 104 ? 5.728 -4.912 -10.675 1.00 92.12 104 ARG A N 1
ATOM 828 C CA . ARG A 1 104 ? 6.270 -4.051 -9.628 1.00 92.12 104 ARG A CA 1
ATOM 829 C C . ARG A 1 104 ? 7.202 -3.012 -10.237 1.00 92.12 104 ARG A C 1
ATOM 831 O O . ARG A 1 104 ? 8.208 -3.375 -10.830 1.00 92.12 104 ARG A O 1
ATOM 838 N N . LEU A 1 105 ? 6.884 -1.739 -10.011 1.00 93.12 105 LEU A N 1
ATOM 839 C CA . LEU A 1 105 ? 7.656 -0.587 -10.490 1.00 93.12 105 LEU A CA 1
ATOM 840 C C . LEU A 1 105 ? 8.416 0.096 -9.347 1.00 93.12 105 LEU A C 1
ATOM 842 O O . LEU A 1 105 ? 9.552 0.529 -9.509 1.00 93.12 105 LEU A O 1
ATOM 846 N N . MET A 1 106 ? 7.812 0.142 -8.154 1.00 86.44 106 MET A N 1
ATOM 847 C CA . MET A 1 106 ? 8.441 0.656 -6.935 1.00 86.44 106 MET A CA 1
ATOM 848 C C . MET A 1 106 ? 7.947 -0.101 -5.699 1.00 86.44 106 MET A C 1
ATOM 850 O O . MET A 1 106 ? 6.769 -0.451 -5.593 1.00 86.44 106 MET A O 1
ATOM 854 N N . TYR A 1 107 ? 8.844 -0.352 -4.743 1.00 76.00 107 TYR A N 1
ATOM 855 C CA . TYR A 1 107 ? 8.502 -0.912 -3.427 1.00 76.00 107 TYR A CA 1
ATOM 856 C C . TYR A 1 107 ? 9.577 -0.572 -2.392 1.00 76.00 107 TYR A C 1
ATOM 858 O O . TYR A 1 107 ? 10.246 -1.458 -1.847 1.00 76.00 107 TYR A O 1
ATOM 866 N N . VAL A 1 108 ? 9.847 0.714 -2.185 1.00 71.81 108 VAL A N 1
ATOM 867 C CA . VAL A 1 108 ? 10.951 1.154 -1.324 1.00 71.81 108 VAL A CA 1
ATOM 868 C C . VAL A 1 108 ? 10.678 2.526 -0.715 1.00 71.81 108 VAL A C 1
ATOM 870 O O . VAL A 1 108 ? 9.870 3.290 -1.235 1.00 71.81 108 VAL A O 1
ATOM 873 N N . GLY A 1 109 ? 11.421 2.843 0.345 1.00 78.06 109 GLY A N 1
ATOM 874 C CA . GLY A 1 109 ? 11.684 4.216 0.761 1.00 78.06 109 GLY A CA 1
ATOM 875 C C . GLY A 1 109 ? 13.088 4.667 0.342 1.00 78.06 109 GLY A C 1
ATOM 876 O O . GLY A 1 109 ? 13.964 3.835 0.035 1.00 78.06 109 GLY A O 1
ATOM 877 N N . GLY A 1 110 ? 13.284 5.981 0.328 1.00 85.31 110 GLY A N 1
ATOM 878 C CA . GLY A 1 110 ? 14.572 6.640 0.154 1.00 85.31 110 GLY A CA 1
ATOM 879 C C . GLY A 1 110 ? 14.456 7.945 -0.625 1.00 85.31 110 GLY A C 1
ATOM 880 O O . GLY A 1 110 ? 13.902 7.966 -1.726 1.00 85.31 110 GLY A O 1
ATOM 881 N N . GLU A 1 111 ? 15.041 9.004 -0.072 1.00 88.44 111 GLU A N 1
ATOM 882 C CA . GLU A 1 111 ? 15.246 10.266 -0.782 1.00 88.44 111 GLU A CA 1
ATOM 883 C C . GLU A 1 111 ? 16.136 10.047 -2.015 1.00 88.44 111 GLU A C 1
ATOM 885 O O . GLU A 1 111 ? 17.070 9.241 -1.991 1.00 88.44 111 GLU A O 1
ATOM 890 N N . GLY A 1 112 ? 15.809 10.727 -3.112 1.00 86.50 112 GLY A N 1
ATOM 891 C CA . GLY A 1 112 ? 16.459 10.582 -4.413 1.00 86.50 112 GLY A CA 1
ATOM 892 C C . GLY A 1 112 ? 16.021 9.347 -5.206 1.00 86.50 112 GLY A C 1
ATOM 893 O O . GLY A 1 112 ? 16.519 9.139 -6.305 1.00 86.50 112 GLY A O 1
ATOM 894 N N . ILE A 1 113 ? 15.111 8.517 -4.676 1.00 86.50 113 ILE A N 1
ATOM 895 C CA . ILE A 1 113 ? 14.590 7.321 -5.367 1.00 86.50 113 ILE A CA 1
ATOM 896 C C . ILE A 1 113 ? 13.063 7.290 -5.335 1.00 86.50 113 ILE A C 1
ATOM 898 O O . ILE A 1 113 ? 12.430 7.171 -6.380 1.00 86.50 113 ILE A O 1
ATOM 902 N N . SER A 1 114 ? 12.483 7.355 -4.135 1.00 89.94 114 SER A N 1
ATOM 903 C CA . SER A 1 114 ? 11.032 7.297 -3.913 1.00 89.94 114 SER A CA 1
ATOM 904 C C . SER A 1 114 ? 10.420 8.671 -3.682 1.00 89.94 114 SER A C 1
ATOM 906 O O . SER A 1 114 ? 9.215 8.828 -3.865 1.00 89.94 114 SER A O 1
ATOM 908 N N . TRP A 1 115 ? 11.228 9.646 -3.267 1.00 93.25 115 TRP A N 1
ATOM 909 C CA . TRP A 1 115 ? 10.838 11.043 -3.127 1.00 93.25 115 TRP A CA 1
ATOM 910 C C . TRP A 1 115 ? 12.024 11.980 -3.351 1.00 93.25 115 TRP A C 1
ATOM 912 O O . TRP A 1 115 ? 13.178 11.560 -3.242 1.00 93.25 115 TRP A O 1
ATOM 922 N N . ASP A 1 116 ? 11.743 13.238 -3.677 1.00 93.75 116 ASP A N 1
ATOM 923 C CA . ASP A 1 116 ? 12.743 14.296 -3.822 1.00 93.75 116 ASP A CA 1
ATOM 924 C C . ASP A 1 116 ? 13.064 14.982 -2.477 1.00 93.75 116 ASP A C 1
ATOM 926 O O . ASP A 1 116 ? 12.472 14.691 -1.434 1.00 93.75 116 ASP A O 1
ATOM 930 N N . SER A 1 117 ? 14.000 15.932 -2.492 1.00 93.25 117 SER A N 1
ATOM 931 C CA . SER A 1 117 ? 14.373 16.710 -1.302 1.00 93.25 117 SER A CA 1
ATOM 932 C C . SER A 1 117 ? 13.249 17.610 -0.773 1.00 93.25 117 SER A C 1
ATOM 934 O O . SER A 1 117 ? 13.328 18.094 0.353 1.00 93.25 117 SER A O 1
ATOM 936 N N . ASN A 1 118 ? 12.206 17.846 -1.572 1.00 94.62 118 ASN A N 1
ATOM 937 C CA . ASN A 1 118 ? 11.012 18.594 -1.184 1.00 94.62 118 ASN A CA 1
ATOM 938 C C . ASN A 1 118 ? 9.910 17.673 -0.636 1.00 94.62 118 ASN A C 1
ATOM 940 O O . ASN A 1 118 ? 8.792 18.135 -0.433 1.00 94.62 118 ASN A O 1
ATOM 944 N N . GLN A 1 119 ? 10.213 16.391 -0.397 1.00 94.88 119 GLN A N 1
ATOM 945 C CA . GLN A 1 119 ? 9.266 15.368 0.047 1.00 94.88 119 GLN A CA 1
ATOM 946 C C . GLN A 1 119 ? 8.155 15.061 -0.967 1.00 94.88 119 GLN A C 1
ATOM 948 O O . GLN A 1 119 ? 7.132 14.519 -0.578 1.00 94.88 119 GLN A O 1
ATOM 953 N N . ASN A 1 120 ? 8.336 15.319 -2.263 1.00 96.31 120 ASN A N 1
ATOM 954 C CA . ASN A 1 120 ? 7.383 14.877 -3.287 1.00 96.31 120 ASN A CA 1
ATOM 955 C C . ASN A 1 120 ? 7.715 13.466 -3.756 1.00 96.31 120 ASN A C 1
ATOM 957 O O . ASN A 1 120 ? 8.882 13.147 -3.971 1.00 96.31 120 ASN A O 1
ATOM 961 N N . PHE A 1 121 ? 6.706 12.626 -3.968 1.00 96.19 12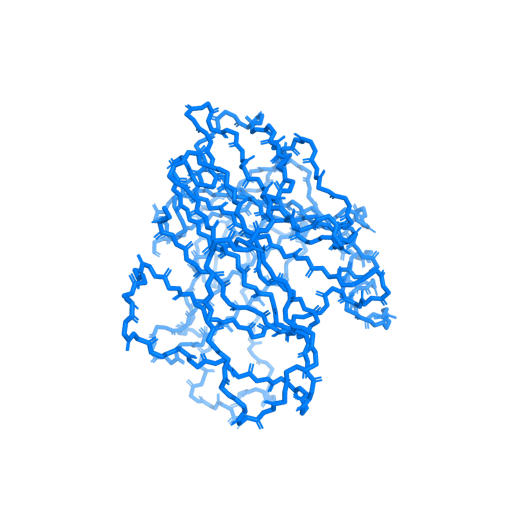1 PHE A N 1
ATOM 962 C CA . PHE A 1 121 ? 6.912 11.245 -4.393 1.00 96.19 121 PHE A CA 1
ATOM 963 C C . PHE A 1 121 ? 7.316 11.161 -5.866 1.00 96.19 121 PHE A C 1
ATOM 965 O O . PHE A 1 121 ? 6.745 11.838 -6.718 1.00 96.19 121 PHE A O 1
ATOM 972 N N . ILE A 1 122 ? 8.267 10.278 -6.164 1.00 95.31 122 ILE A N 1
ATOM 973 C CA . ILE A 1 122 ? 8.771 10.016 -7.513 1.00 95.31 122 ILE A CA 1
ATOM 974 C C . ILE A 1 122 ? 8.232 8.664 -7.979 1.00 95.31 122 ILE A C 1
ATOM 976 O O . ILE A 1 122 ? 8.505 7.625 -7.368 1.00 95.31 122 ILE A O 1
ATOM 980 N N . PHE A 1 123 ? 7.511 8.662 -9.097 1.00 95.75 123 PHE A N 1
ATOM 981 C CA . PHE A 1 123 ? 7.022 7.450 -9.743 1.00 95.75 123 PHE A CA 1
ATOM 982 C C . PHE A 1 123 ? 7.574 7.354 -11.156 1.00 95.75 123 PHE A C 1
ATOM 984 O O . PHE A 1 123 ? 7.323 8.217 -11.993 1.00 95.75 123 PHE A O 1
ATOM 991 N N . ASN A 1 124 ? 8.315 6.281 -11.426 1.00 95.62 124 ASN A N 1
ATOM 992 C CA . ASN A 1 124 ? 8.821 5.983 -12.757 1.00 95.62 124 ASN A CA 1
ATOM 993 C C . ASN A 1 124 ? 8.049 4.796 -13.351 1.00 95.62 124 ASN A C 1
ATOM 995 O O . ASN A 1 124 ? 7.760 3.838 -12.629 1.00 95.62 124 ASN A O 1
ATOM 999 N N . TYR A 1 125 ? 7.733 4.832 -14.645 1.00 96.00 125 TYR A N 1
ATOM 1000 C CA . TYR A 1 125 ? 7.008 3.754 -15.325 1.00 96.00 125 TYR A CA 1
ATOM 1001 C C . TYR A 1 125 ? 7.381 3.609 -16.809 1.00 96.00 125 TYR A C 1
ATOM 1003 O O . TYR A 1 125 ? 7.647 4.605 -17.486 1.00 96.00 125 TYR A O 1
ATOM 1011 N N . PRO A 1 126 ? 7.362 2.374 -17.336 1.00 95.50 126 PRO A N 1
ATOM 1012 C CA . PRO A 1 126 ? 7.300 2.112 -18.771 1.00 95.50 126 PRO A CA 1
ATOM 1013 C C . PRO A 1 126 ? 6.056 2.758 -19.413 1.00 95.50 126 PRO A C 1
ATOM 1015 O O . PRO A 1 126 ? 4.954 2.517 -18.915 1.00 95.50 126 PRO A O 1
ATOM 1018 N N . PRO A 1 127 ? 6.176 3.542 -20.500 1.00 93.12 127 PRO A N 1
ATOM 1019 C CA . PRO A 1 127 ? 5.033 4.104 -21.228 1.00 93.12 127 PRO A CA 1
ATOM 1020 C C . PRO A 1 127 ? 4.085 3.050 -21.827 1.00 93.12 127 PRO A C 1
ATOM 1022 O O . PRO A 1 127 ? 2.961 3.388 -22.187 1.00 93.12 127 PRO A O 1
ATOM 1025 N N . GLU A 1 128 ? 4.514 1.792 -21.949 1.00 92.31 128 GLU A N 1
ATOM 1026 C CA . GLU A 1 128 ? 3.686 0.671 -22.404 1.00 92.31 128 GLU A CA 1
ATOM 1027 C C . GLU A 1 128 ? 2.607 0.281 -21.382 1.00 92.31 128 GLU A C 1
ATOM 1029 O O . GLU A 1 128 ? 1.599 -0.319 -21.752 1.00 92.31 128 GLU A O 1
ATOM 1034 N N . LEU A 1 129 ? 2.792 0.635 -20.105 1.00 91.50 129 LEU A N 1
ATOM 1035 C CA . LEU A 1 129 ? 1.819 0.387 -19.045 1.00 91.50 129 LEU A CA 1
ATOM 1036 C C . LEU A 1 129 ? 0.865 1.583 -18.938 1.00 91.50 129 LEU A C 1
ATOM 1038 O O . LEU A 1 129 ? 1.297 2.719 -18.759 1.00 91.50 129 LEU A O 1
ATOM 1042 N N . GLY A 1 130 ? -0.441 1.323 -19.040 1.00 83.94 130 GLY A N 1
ATOM 1043 C CA . GLY A 1 130 ? -1.482 2.364 -19.052 1.00 83.94 130 GLY A CA 1
ATOM 1044 C C . GLY A 1 130 ? -2.352 2.425 -17.795 1.00 83.94 130 GLY A C 1
ATOM 1045 O O . GLY A 1 130 ? -3.258 3.251 -17.722 1.00 83.94 130 GLY A O 1
ATOM 1046 N N . LYS A 1 131 ? -2.129 1.534 -16.825 1.00 93.88 131 LYS A N 1
ATOM 1047 C CA . LYS A 1 131 ? -2.984 1.367 -15.647 1.00 93.88 131 LYS A CA 1
ATOM 1048 C C . LYS A 1 131 ? -2.125 1.128 -14.415 1.00 93.88 131 LYS A C 1
ATOM 1050 O O . LYS A 1 131 ? -1.250 0.262 -14.431 1.00 93.88 131 LYS A O 1
ATOM 1055 N N . PHE A 1 132 ? -2.385 1.865 -13.336 1.00 97.19 132 PHE A N 1
ATOM 1056 C CA . PHE A 1 132 ? -1.523 1.838 -12.159 1.00 97.19 132 PHE A CA 1
ATOM 1057 C C . PHE A 1 132 ? -2.280 1.657 -10.854 1.00 97.19 132 PHE A C 1
ATOM 1059 O O . PHE A 1 132 ? -3.431 2.059 -10.709 1.00 97.19 132 PHE A O 1
ATOM 1066 N N . ARG A 1 133 ? -1.588 1.069 -9.878 1.00 97.31 133 ARG A N 1
ATOM 1067 C CA . ARG A 1 133 ? -1.940 1.158 -8.462 1.00 97.31 133 ARG A CA 1
ATOM 1068 C C . ARG A 1 133 ? -0.833 1.921 -7.755 1.00 97.31 133 ARG A C 1
ATOM 1070 O O . ARG A 1 133 ? 0.284 1.406 -7.618 1.00 97.31 133 ARG A O 1
ATOM 1077 N N . THR A 1 134 ? -1.173 3.103 -7.271 1.00 97.06 134 THR A N 1
ATOM 1078 C CA . THR A 1 134 ? -0.258 4.002 -6.571 1.00 97.06 134 THR A CA 1
ATOM 1079 C C . THR A 1 134 ? -0.564 3.948 -5.088 1.00 97.06 134 THR A C 1
ATOM 1081 O O . THR A 1 134 ? -1.722 4.019 -4.684 1.00 97.06 134 THR A O 1
ATOM 1084 N N . THR A 1 135 ? 0.457 3.771 -4.254 1.00 96.38 135 THR A N 1
ATOM 1085 C CA . THR A 1 135 ? 0.316 3.862 -2.801 1.00 96.38 135 THR A CA 1
ATOM 1086 C C . THR A 1 135 ? 1.428 4.713 -2.217 1.00 96.38 135 THR A C 1
ATOM 1088 O O . THR A 1 135 ? 2.605 4.436 -2.447 1.00 96.38 135 THR A O 1
ATOM 1091 N N . ALA A 1 136 ? 1.057 5.702 -1.416 1.00 96.00 136 ALA A N 1
ATOM 1092 C CA . ALA A 1 136 ? 1.969 6.627 -0.759 1.00 96.00 136 ALA A CA 1
ATOM 1093 C C . ALA A 1 136 ? 1.705 6.676 0.749 1.00 96.00 136 ALA A C 1
ATOM 1095 O O . ALA A 1 136 ? 0.572 6.472 1.193 1.00 96.00 136 ALA A O 1
ATOM 1096 N N . TYR A 1 137 ? 2.777 6.886 1.511 1.00 95.19 137 TYR A N 1
ATOM 1097 C CA . TYR A 1 137 ? 2.812 6.805 2.966 1.00 95.19 137 TYR A CA 1
ATOM 1098 C C . TYR A 1 137 ? 3.572 8.020 3.506 1.00 95.19 137 TYR A C 1
ATOM 1100 O O . TYR A 1 137 ? 4.706 8.269 3.082 1.00 95.19 137 TYR A O 1
ATOM 1108 N N . VAL A 1 138 ? 2.969 8.740 4.450 1.00 96.62 138 VAL A N 1
ATOM 1109 C CA . VAL A 1 138 ? 3.568 9.906 5.120 1.00 96.62 138 VAL A CA 1
ATOM 1110 C C . VAL A 1 138 ? 3.345 9.843 6.632 1.00 96.62 138 VAL A C 1
ATOM 1112 O O . VAL A 1 138 ? 2.395 9.204 7.097 1.00 96.62 138 VAL A O 1
ATOM 1115 N N . GLY A 1 139 ? 4.174 10.553 7.396 1.00 95.44 139 GLY A N 1
ATOM 1116 C CA . GLY A 1 139 ? 4.091 10.619 8.859 1.00 95.44 139 GLY A CA 1
ATOM 1117 C C . GLY A 1 139 ? 5.162 9.775 9.543 1.00 95.44 139 GLY A C 1
ATOM 1118 O O . GLY A 1 139 ? 6.293 9.707 9.063 1.00 95.44 139 GLY A O 1
ATOM 1119 N N . ASP A 1 140 ? 4.815 9.172 10.678 1.00 94.88 140 ASP A N 1
ATOM 1120 C CA . ASP A 1 140 ? 5.737 8.313 11.416 1.00 94.88 140 ASP A CA 1
ATOM 1121 C C . ASP A 1 140 ? 6.014 7.003 10.666 1.00 94.88 140 ASP A C 1
ATOM 1123 O O . ASP A 1 140 ? 5.236 6.556 9.817 1.00 94.88 140 ASP A O 1
ATOM 1127 N N . GLY A 1 141 ? 7.131 6.361 11.005 1.00 88.81 141 GLY A N 1
ATOM 1128 C CA . GLY A 1 141 ? 7.480 5.065 10.439 1.00 88.81 141 GLY A CA 1
ATOM 1129 C C . GLY A 1 141 ? 6.437 3.994 10.770 1.00 88.81 141 GLY A C 1
ATOM 1130 O O . GLY A 1 141 ? 5.774 4.013 11.812 1.00 88.81 141 GLY A O 1
ATOM 1131 N N . TRP A 1 142 ? 6.298 3.011 9.882 1.00 87.12 142 TRP A N 1
ATOM 1132 C CA . TRP A 1 142 ? 5.432 1.859 10.131 1.00 87.12 142 TRP A CA 1
ATOM 1133 C C . TRP A 1 142 ? 5.772 1.166 11.462 1.00 87.12 142 TRP A C 1
ATOM 1135 O O . TRP A 1 142 ? 6.895 0.698 11.655 1.00 87.12 142 TRP A O 1
ATOM 1145 N N . GLY A 1 143 ? 4.784 1.036 12.351 1.00 89.19 143 GLY A N 1
ATOM 1146 C CA . GLY A 1 143 ? 4.957 0.367 13.642 1.00 89.19 143 GLY A CA 1
ATOM 1147 C C . GLY A 1 143 ? 5.636 1.224 14.709 1.00 89.19 143 GLY A C 1
ATOM 1148 O O . GLY A 1 143 ? 5.990 0.692 15.757 1.00 89.19 143 GLY A O 1
ATOM 1149 N N . THR A 1 144 ? 5.853 2.521 14.467 1.00 93.62 144 THR A N 1
ATOM 1150 C CA . THR A 1 144 ? 6.373 3.425 15.497 1.00 93.62 144 THR A CA 1
ATOM 1151 C C . THR A 1 144 ? 5.373 3.531 16.644 1.00 93.62 144 THR A C 1
ATOM 1153 O O . THR A 1 144 ? 4.302 4.095 16.475 1.00 93.62 144 THR A O 1
ATOM 1156 N N . THR A 1 145 ? 5.744 3.002 17.807 1.00 94.00 145 THR A N 1
ATOM 1157 C CA . THR A 1 145 ? 5.019 3.070 19.084 1.00 94.00 145 THR A CA 1
ATOM 1158 C C . THR A 1 145 ? 4.492 4.479 19.382 1.00 94.00 145 THR A C 1
ATOM 1160 O O . THR A 1 145 ? 5.262 5.442 19.379 1.00 94.00 145 THR A O 1
ATOM 1163 N N . GLY A 1 146 ? 3.177 4.611 19.583 1.00 95.31 146 GLY A N 1
ATOM 1164 C CA . GLY A 1 146 ? 2.481 5.891 19.776 1.00 95.31 146 GLY A CA 1
ATOM 1165 C C . GLY A 1 146 ? 2.392 6.785 18.528 1.00 95.31 146 GLY A C 1
ATOM 1166 O O . GLY A 1 146 ? 1.799 7.865 18.581 1.00 95.31 146 GLY A O 1
ATOM 1167 N N . GLY A 1 147 ? 2.968 6.358 17.406 1.00 96.12 147 GLY A N 1
ATOM 1168 C CA . GLY A 1 147 ? 3.046 7.109 16.162 1.00 96.12 147 GLY A CA 1
ATOM 1169 C C . GLY A 1 147 ? 1.775 7.036 15.322 1.00 96.12 147 GLY A C 1
ATOM 1170 O O . GLY A 1 147 ? 0.876 6.210 15.541 1.00 96.12 147 GLY A O 1
ATOM 1171 N N . LYS A 1 148 ? 1.699 7.925 14.333 1.00 96.88 148 LYS A N 1
ATOM 1172 C CA . LYS A 1 148 ? 0.620 7.981 13.346 1.00 96.88 148 LYS A CA 1
ATOM 1173 C C . LYS A 1 148 ? 1.177 8.067 11.942 1.00 96.88 148 LYS A C 1
ATOM 1175 O O . LYS A 1 148 ? 2.083 8.851 11.660 1.00 96.88 148 LYS A O 1
ATOM 1180 N N . ASN A 1 149 ? 0.560 7.323 11.036 1.00 95.88 149 ASN A N 1
ATOM 1181 C CA . ASN A 1 149 ? 0.880 7.426 9.627 1.00 95.88 149 ASN A CA 1
ATOM 1182 C C . ASN A 1 149 ? -0.352 7.394 8.732 1.00 95.88 149 ASN A C 1
ATOM 1184 O O . ASN A 1 149 ? -1.381 6.779 9.031 1.00 95.88 149 ASN A O 1
ATOM 1188 N N . TRP A 1 150 ? -0.226 8.118 7.625 1.00 97.44 150 TRP A N 1
ATOM 1189 C CA . TRP A 1 150 ? -1.279 8.348 6.654 1.00 97.44 150 TRP A CA 1
ATOM 1190 C C . TRP A 1 150 ? -0.942 7.658 5.350 1.00 97.44 150 TRP A C 1
ATOM 1192 O O . TRP A 1 150 ? 0.215 7.583 4.937 1.00 97.44 150 TRP A O 1
ATOM 1202 N N . TYR A 1 151 ? -1.984 7.156 4.706 1.00 95.56 151 TYR A N 1
ATOM 1203 C CA . TYR A 1 151 ? -1.882 6.347 3.510 1.00 95.56 151 TYR A CA 1
ATOM 1204 C C . TYR A 1 151 ? -2.890 6.836 2.492 1.00 95.56 151 TYR A C 1
ATOM 1206 O O . TYR A 1 151 ? -4.042 7.097 2.836 1.00 95.56 151 TYR A O 1
ATOM 1214 N N . GLN A 1 152 ? -2.481 6.826 1.236 1.00 97.50 152 GLN A N 1
ATOM 1215 C CA . GLN A 1 152 ? -3.383 6.939 0.105 1.00 97.50 152 GLN A CA 1
ATOM 1216 C C . GLN A 1 152 ? -3.060 5.802 -0.853 1.00 97.50 152 GLN A C 1
ATOM 1218 O O . GLN A 1 152 ? -1.899 5.613 -1.220 1.00 97.50 152 GLN A O 1
ATOM 1223 N N . THR A 1 153 ? -4.073 5.027 -1.231 1.00 97.56 153 THR A N 1
ATOM 1224 C CA . THR A 1 153 ? -4.003 4.099 -2.362 1.00 97.56 153 THR A CA 1
ATOM 1225 C C . THR A 1 153 ? -4.985 4.563 -3.415 1.00 97.56 153 THR A C 1
ATOM 1227 O O . THR A 1 153 ? -6.151 4.734 -3.085 1.00 97.56 153 THR A O 1
ATOM 1230 N N . THR A 1 154 ? -4.547 4.688 -4.662 1.00 97.56 154 THR A N 1
ATOM 1231 C CA . THR A 1 154 ? -5.424 4.937 -5.809 1.00 97.56 154 THR A CA 1
ATOM 1232 C C . THR A 1 154 ? -5.174 3.929 -6.921 1.00 97.56 154 THR A C 1
ATOM 1234 O O . THR A 1 154 ? -4.102 3.312 -7.006 1.00 97.56 154 THR A O 1
ATOM 1237 N N . THR A 1 155 ? -6.178 3.754 -7.771 1.00 96.81 155 THR A N 1
ATOM 1238 C CA . THR A 1 155 ? -6.115 2.960 -8.989 1.00 96.81 155 THR A CA 1
ATOM 1239 C C . THR A 1 155 ? -6.513 3.770 -10.219 1.00 96.81 155 THR A C 1
ATOM 1241 O O . THR A 1 155 ? -7.364 4.651 -10.151 1.00 96.81 155 THR A O 1
ATOM 1244 N N . GLY A 1 156 ? -5.885 3.461 -11.355 1.00 94.06 156 GLY A N 1
ATOM 1245 C CA . GLY A 1 156 ? -6.069 4.182 -12.614 1.00 94.06 156 GLY A CA 1
ATOM 1246 C C . GLY A 1 156 ? -4.850 5.035 -12.943 1.00 94.06 156 GLY A C 1
ATOM 1247 O O . GLY A 1 156 ? -3.742 4.503 -13.044 1.00 94.06 156 GLY A O 1
ATOM 1248 N N . GLU A 1 157 ? -5.062 6.334 -13.137 1.00 93.12 157 GLU A N 1
ATOM 1249 C CA . GLU A 1 157 ? -3.991 7.303 -13.381 1.00 93.12 157 GLU A CA 1
ATOM 1250 C C . GLU A 1 157 ? -3.158 7.559 -12.114 1.00 93.12 157 GLU A C 1
ATOM 1252 O O . GLU A 1 157 ? -3.605 7.345 -10.982 1.00 93.12 157 GLU A O 1
ATOM 1257 N N . ILE A 1 158 ? -1.915 8.011 -12.300 1.00 95.06 158 ILE A N 1
ATOM 1258 C CA . ILE A 1 158 ? -1.055 8.409 -11.182 1.00 95.06 158 ILE A CA 1
ATOM 1259 C C . ILE A 1 158 ? -1.563 9.763 -10.660 1.00 95.06 158 ILE A C 1
ATOM 1261 O O . ILE A 1 158 ? -1.608 10.710 -11.442 1.00 95.06 158 ILE A O 1
ATOM 1265 N N . PRO A 1 159 ? -1.937 9.883 -9.374 1.00 95.44 159 PRO A N 1
ATOM 1266 C CA . PRO A 1 159 ? -2.444 11.137 -8.826 1.00 95.44 159 PRO A CA 1
ATOM 1267 C C . PRO A 1 159 ? -1.365 12.230 -8.816 1.00 95.44 159 PRO A C 1
ATOM 1269 O O . PRO A 1 159 ? -0.184 11.951 -8.606 1.00 95.44 159 PRO A O 1
ATOM 1272 N N . GLU A 1 160 ? -1.783 13.484 -9.001 1.00 96.56 160 GLU A N 1
ATOM 1273 C CA . GLU A 1 160 ? -0.887 14.651 -8.958 1.00 96.56 160 GLU A CA 1
ATOM 1274 C C . GLU A 1 160 ? -0.504 15.046 -7.527 1.00 96.56 160 GLU A C 1
ATOM 1276 O O . GLU A 1 160 ? 0.578 15.586 -7.295 1.00 96.56 160 GLU A O 1
ATOM 1281 N N . THR A 1 161 ? -1.377 14.773 -6.557 1.00 97.19 161 THR A N 1
ATOM 1282 C CA . THR A 1 161 ? -1.194 15.145 -5.152 1.00 97.19 161 THR A CA 1
ATOM 1283 C C . THR A 1 161 ? -1.494 13.977 -4.229 1.00 97.19 161 THR A C 1
ATOM 1285 O O . THR A 1 161 ? -2.462 13.239 -4.432 1.00 97.19 161 THR A O 1
ATOM 1288 N N . PHE A 1 162 ? -0.697 13.863 -3.169 1.00 97.56 162 PHE A N 1
ATOM 1289 C CA . PHE A 1 162 ? -1.083 13.093 -2.002 1.00 97.56 162 PHE A CA 1
ATOM 1290 C C . PHE A 1 162 ? -2.329 13.723 -1.371 1.00 97.56 162 PHE A C 1
ATOM 1292 O O . PHE A 1 162 ? -2.484 14.940 -1.393 1.00 97.56 162 PHE A O 1
ATOM 1299 N N . GLU A 1 163 ? -3.222 12.925 -0.804 1.00 96.12 163 GLU A N 1
ATOM 1300 C CA . GLU A 1 163 ? -4.378 13.433 -0.073 1.00 96.12 163 GLU A CA 1
ATOM 1301 C C . GLU A 1 163 ? -4.523 12.697 1.249 1.00 96.12 163 GLU A C 1
ATOM 1303 O O . GLU A 1 163 ? -4.735 11.482 1.311 1.00 96.12 163 GLU A O 1
ATOM 1308 N N . LYS A 1 164 ? -4.409 13.467 2.327 1.00 95.06 164 LYS A N 1
ATOM 1309 C CA . LYS A 1 164 ? -4.583 12.973 3.683 1.00 95.06 164 LYS A CA 1
ATOM 1310 C C . LYS A 1 164 ? -6.074 12.800 3.981 1.00 95.06 164 LYS A C 1
ATOM 1312 O O . LYS A 1 164 ? -6.873 13.657 3.622 1.00 95.06 164 LYS A O 1
ATOM 1317 N N . ILE A 1 165 ? -6.439 11.715 4.666 1.00 96.88 165 ILE A N 1
ATOM 1318 C CA . ILE A 1 165 ? -7.788 11.588 5.234 1.00 96.88 165 ILE A CA 1
ATOM 1319 C C . ILE A 1 165 ? -8.022 12.708 6.259 1.00 96.88 165 ILE A C 1
ATOM 1321 O O . ILE A 1 165 ? -7.144 12.991 7.083 1.00 96.88 165 ILE A O 1
ATOM 1325 N N . ASP A 1 166 ? -9.200 13.326 6.221 1.00 95.38 166 ASP A N 1
ATOM 1326 C CA . ASP A 1 166 ? -9.638 14.310 7.214 1.00 95.38 166 ASP A CA 1
ATOM 1327 C C . ASP A 1 166 ? -10.173 13.597 8.460 1.00 95.38 166 ASP A C 1
ATOM 1329 O O . ASP A 1 166 ? -11.365 13.605 8.736 1.00 95.38 166 ASP A O 1
ATOM 1333 N N . ALA A 1 167 ? -9.298 12.902 9.183 1.00 96.88 167 ALA A N 1
ATOM 1334 C CA . ALA A 1 167 ? -9.660 12.197 10.404 1.00 96.88 167 ALA A CA 1
ATOM 1335 C C . ALA A 1 167 ? -8.504 12.175 11.402 1.00 96.88 167 ALA A C 1
ATOM 1337 O O . ALA A 1 167 ? -7.331 12.250 11.015 1.00 96.88 167 ALA A O 1
ATOM 1338 N N . ASP A 1 168 ? -8.836 12.022 12.685 1.00 97.50 168 ASP A N 1
ATOM 1339 C CA . ASP A 1 168 ? -7.849 11.796 13.737 1.00 97.50 168 ASP A CA 1
ATOM 1340 C C . ASP A 1 168 ? -8.276 10.711 14.736 1.00 97.50 168 ASP A C 1
ATOM 1342 O O . ASP A 1 168 ? -9.461 10.432 14.928 1.00 97.50 168 ASP A O 1
ATOM 1346 N N . ILE A 1 169 ? -7.275 10.086 15.360 1.00 98.06 169 ILE A N 1
ATOM 1347 C CA . ILE A 1 169 ? -7.428 8.983 16.314 1.00 98.06 169 ILE A CA 1
ATOM 1348 C C . ILE A 1 169 ? -6.767 9.360 17.639 1.00 98.06 169 ILE A C 1
ATOM 1350 O O . ILE A 1 169 ? -5.592 9.728 17.673 1.00 98.06 169 ILE A O 1
ATOM 1354 N N . PHE A 1 170 ? -7.476 9.178 18.746 1.00 97.31 170 PHE A N 1
ATOM 1355 C CA . PHE A 1 170 ? -6.904 9.225 20.087 1.00 97.31 170 PHE A CA 1
ATOM 1356 C C . PHE A 1 170 ? -7.368 8.012 20.894 1.00 97.31 170 PHE A C 1
ATOM 1358 O O . PHE A 1 170 ? -8.564 7.824 21.102 1.00 97.31 170 PHE A O 1
ATOM 1365 N N . VAL A 1 171 ? -6.436 7.170 21.339 1.00 97.38 171 VAL A N 1
ATOM 1366 C CA . VAL A 1 171 ? -6.763 5.959 22.103 1.00 97.38 171 VAL A CA 1
ATOM 1367 C C . VAL A 1 171 ? -6.658 6.260 23.594 1.00 97.38 171 VAL A C 1
ATOM 1369 O O . VAL A 1 171 ? -5.614 6.686 24.078 1.00 97.38 171 VAL A O 1
ATOM 1372 N N . ILE A 1 172 ? -7.764 6.060 24.313 1.00 97.50 172 ILE A N 1
ATOM 1373 C CA . ILE A 1 172 ? -7.880 6.288 25.761 1.00 97.50 172 ILE A CA 1
ATOM 1374 C C . ILE A 1 172 ? -7.601 4.984 26.513 1.00 97.50 172 ILE A C 1
ATOM 1376 O O . ILE A 1 172 ? -6.923 4.988 27.539 1.00 97.50 172 ILE A O 1
ATOM 1380 N N . ASN A 1 173 ? -8.116 3.866 25.995 1.00 97.19 173 ASN A N 1
ATOM 1381 C CA . ASN A 1 173 ? -7.906 2.534 26.545 1.00 97.19 173 ASN A CA 1
ATOM 1382 C C . ASN A 1 173 ? -7.870 1.492 25.415 1.00 97.19 173 ASN A C 1
ATOM 1384 O O . ASN A 1 173 ? -8.761 1.462 24.565 1.00 97.19 173 ASN A O 1
ATOM 1388 N N . SER A 1 174 ? -6.849 0.637 25.406 1.00 96.25 174 SER A N 1
ATOM 1389 C CA . SER A 1 174 ? -6.628 -0.409 24.398 1.00 96.25 174 SER A CA 1
ATOM 1390 C C . SER A 1 174 ? -6.984 -1.821 24.884 1.00 96.25 174 SER A C 1
ATOM 1392 O O . SER A 1 174 ? -6.857 -2.790 24.136 1.00 96.25 174 SER A O 1
ATOM 1394 N N . GLU A 1 175 ? -7.473 -1.964 26.118 1.00 95.81 175 GLU A N 1
ATOM 1395 C CA . GLU A 1 175 ? -7.856 -3.256 26.683 1.00 95.81 175 GLU A CA 1
ATOM 1396 C C . GLU A 1 175 ? -9.061 -3.854 25.947 1.00 95.81 175 GLU A C 1
ATOM 1398 O O . GLU A 1 175 ? -10.137 -3.262 25.883 1.00 95.81 175 GLU A O 1
ATOM 1403 N N . ILE A 1 176 ? -8.954 -5.096 25.476 1.00 94.88 176 ILE A N 1
ATOM 1404 C CA . ILE A 1 176 ? -10.001 -5.779 24.684 1.00 94.88 176 ILE A CA 1
ATOM 1405 C C . ILE A 1 176 ? -11.355 -5.943 25.407 1.00 94.88 176 ILE A C 1
ATOM 1407 O O . ILE A 1 176 ? -12.368 -6.305 24.800 1.00 94.88 176 ILE A O 1
ATOM 1411 N N . ASN A 1 177 ? -11.370 -5.747 26.727 1.00 96.25 177 ASN A N 1
ATOM 1412 C CA . ASN A 1 177 ? -12.545 -5.818 27.598 1.00 96.25 177 ASN A CA 1
ATOM 1413 C C . ASN A 1 177 ? -13.077 -4.449 28.031 1.00 96.25 177 ASN A C 1
ATOM 1415 O O . ASN A 1 177 ? -14.052 -4.415 28.786 1.00 96.25 177 ASN A O 1
ATOM 1419 N N . ASN A 1 178 ? -12.423 -3.362 27.631 1.00 96.81 178 ASN A N 1
ATOM 1420 C CA . ASN A 1 178 ? -12.780 -2.000 28.000 1.00 96.81 178 ASN A CA 1
ATOM 1421 C C . ASN A 1 178 ? -12.094 -0.993 27.063 1.00 96.81 178 ASN A C 1
ATOM 1423 O O . ASN A 1 178 ? -11.457 -0.051 27.531 1.00 96.81 178 ASN A O 1
ATOM 1427 N N . PHE A 1 179 ? -12.161 -1.224 25.751 1.00 97.31 179 PHE A N 1
ATOM 1428 C CA . PHE A 1 179 ? -11.520 -0.312 24.815 1.00 97.31 179 PHE A CA 1
ATOM 1429 C C . PHE A 1 179 ? -12.274 1.015 24.832 1.00 97.31 179 PHE A C 1
ATOM 1431 O O . PHE A 1 179 ? -13.496 1.037 24.999 1.00 97.31 179 PHE A O 1
ATOM 1438 N N . GLU A 1 180 ? -11.549 2.105 24.639 1.00 98.00 180 GLU A N 1
ATOM 1439 C CA . GLU A 1 180 ? -12.098 3.449 24.540 1.00 98.00 180 GLU A CA 1
ATOM 1440 C C . GLU A 1 180 ? -11.216 4.265 23.596 1.00 98.00 180 GLU A C 1
ATOM 1442 O O . GLU A 1 180 ? -10.001 4.378 23.783 1.00 98.00 180 GLU A O 1
ATOM 1447 N N . VAL A 1 181 ? -11.831 4.816 22.558 1.00 97.81 181 VAL A N 1
ATOM 1448 C CA . VAL A 1 181 ? -11.183 5.619 21.527 1.00 97.81 181 VAL A CA 1
ATOM 1449 C C . VAL A 1 181 ? -11.986 6.891 21.302 1.00 97.81 181 VAL A C 1
ATOM 1451 O O . VAL A 1 181 ? -13.203 6.920 21.457 1.00 97.81 181 VAL A O 1
ATOM 1454 N N . ASN A 1 182 ? -11.311 7.957 20.911 1.00 97.56 182 ASN A N 1
ATOM 1455 C CA . ASN A 1 182 ? -11.925 9.179 20.431 1.00 97.56 182 ASN A CA 1
ATOM 1456 C C . ASN A 1 182 ? -11.509 9.365 18.971 1.00 97.56 182 ASN A C 1
ATOM 1458 O O . ASN A 1 182 ? -10.318 9.457 18.669 1.00 97.56 182 ASN A O 1
ATOM 1462 N N . LEU A 1 183 ? -12.499 9.364 18.082 1.00 97.38 183 LEU A N 1
ATOM 1463 C CA . LEU A 1 183 ? -12.327 9.501 16.642 1.00 97.38 183 LEU A CA 1
ATOM 1464 C C . LEU A 1 183 ? -12.999 10.798 16.203 1.00 97.38 183 LEU A C 1
ATOM 1466 O O . LEU A 1 183 ? -14.137 11.070 16.591 1.00 97.38 183 LEU A O 1
ATOM 1470 N N . THR A 1 184 ? -12.305 11.591 15.398 1.00 96.88 184 THR A N 1
ATOM 1471 C CA . THR A 1 184 ? -12.816 12.865 14.877 1.00 96.88 184 THR A CA 1
ATOM 1472 C C . THR A 1 184 ? -12.621 12.949 13.368 1.00 96.88 184 THR A C 1
ATOM 1474 O O . THR A 1 184 ? -11.815 12.212 12.801 1.00 96.88 184 THR A O 1
ATOM 1477 N N . GLY A 1 185 ? -13.360 13.856 12.726 1.00 95.69 185 GLY A N 1
ATOM 1478 C CA . GLY A 1 185 ? -13.305 14.078 11.282 1.00 95.69 185 GLY A CA 1
ATOM 1479 C C . GLY A 1 185 ? -14.294 13.219 10.491 1.00 95.69 185 GLY A C 1
ATOM 1480 O O . GLY A 1 185 ? -15.321 12.797 11.024 1.00 95.69 185 GLY A O 1
ATOM 1481 N N . THR A 1 186 ? -13.982 13.005 9.215 1.00 94.69 186 THR A N 1
ATOM 1482 C CA . THR A 1 186 ? -14.795 12.305 8.218 1.00 94.69 186 THR A CA 1
ATOM 1483 C C . THR A 1 186 ? -14.077 11.041 7.757 1.00 94.69 186 THR A C 1
ATOM 1485 O O . THR A 1 186 ? -12.938 11.084 7.293 1.00 94.69 186 THR A O 1
ATOM 1488 N N . PHE A 1 187 ? -14.745 9.903 7.907 1.00 96.19 187 PHE A N 1
ATOM 1489 C CA . PHE A 1 187 ? -14.270 8.594 7.479 1.00 96.19 187 PHE A CA 1
ATOM 1490 C C . PHE A 1 187 ? -15.463 7.645 7.373 1.00 96.19 187 PHE A C 1
ATOM 1492 O O . PHE A 1 187 ? -16.443 7.793 8.108 1.00 96.19 187 PHE A O 1
ATOM 1499 N N . ASP A 1 188 ? -15.356 6.635 6.520 1.00 94.94 188 ASP A N 1
ATOM 1500 C CA . ASP A 1 188 ? -16.437 5.669 6.335 1.00 94.94 188 ASP A CA 1
ATOM 1501 C C . ASP A 1 188 ? -16.422 4.613 7.423 1.00 94.94 188 ASP A C 1
ATOM 1503 O O . ASP A 1 188 ? -17.465 4.232 7.942 1.00 94.94 188 ASP A O 1
ATOM 1507 N N . GLN A 1 189 ? -15.229 4.126 7.767 1.00 94.06 189 GLN A N 1
ATOM 1508 C CA . GLN A 1 189 ? -15.037 2.956 8.611 1.00 94.06 189 GLN A CA 1
ATOM 1509 C C . GLN A 1 189 ? -13.861 3.146 9.559 1.00 94.06 189 GLN A C 1
ATOM 1511 O O . GLN A 1 189 ? -12.847 3.753 9.210 1.00 94.06 189 GLN A O 1
ATOM 1516 N N . TRP A 1 190 ? -13.944 2.516 10.729 1.00 96.62 190 TRP A N 1
ATOM 1517 C CA . TRP A 1 190 ? -12.773 2.293 11.559 1.00 96.62 190 TRP A CA 1
ATOM 1518 C C . TRP A 1 190 ? -12.634 0.830 11.976 1.00 96.62 190 TRP A C 1
ATOM 1520 O O . TRP A 1 190 ? -13.581 0.038 11.929 1.00 96.62 190 TRP A O 1
ATOM 1530 N N . SER A 1 191 ? -11.411 0.447 12.315 1.00 96.56 191 SER A N 1
ATOM 1531 C CA . SER A 1 191 ? -11.072 -0.918 12.688 1.00 96.56 191 SER A CA 1
ATOM 1532 C C . SER A 1 191 ? -9.968 -0.969 13.732 1.00 96.56 191 SER A C 1
ATOM 1534 O O . SER A 1 191 ? -9.211 -0.016 13.935 1.00 96.56 191 SER A O 1
ATOM 1536 N N . ILE A 1 192 ? -9.903 -2.117 14.391 1.00 97.62 192 ILE A N 1
ATOM 1537 C CA . ILE A 1 192 ? -8.936 -2.453 15.422 1.00 97.62 192 ILE A CA 1
ATOM 1538 C C . ILE A 1 192 ? -8.104 -3.618 14.898 1.00 97.62 192 ILE A C 1
ATOM 1540 O O . ILE A 1 192 ? -8.661 -4.664 14.561 1.00 97.62 192 ILE A O 1
ATOM 1544 N N . ASN A 1 193 ? -6.784 -3.451 14.854 1.00 96.31 193 ASN A N 1
ATOM 1545 C CA . ASN A 1 193 ? -5.863 -4.528 14.519 1.00 96.31 193 ASN A CA 1
ATOM 1546 C C . ASN A 1 193 ? -5.257 -5.089 15.798 1.00 96.31 193 ASN A C 1
ATOM 1548 O O . ASN A 1 193 ? -4.621 -4.365 16.571 1.00 96.31 193 ASN A O 1
ATOM 1552 N N . LEU A 1 194 ? -5.408 -6.392 15.978 1.00 95.69 194 LEU A N 1
ATOM 1553 C CA . LEU A 1 194 ? -4.853 -7.136 17.089 1.00 95.69 194 LEU A CA 1
ATOM 1554 C C . LEU A 1 194 ? -3.901 -8.213 16.592 1.00 95.69 194 LEU A C 1
ATOM 1556 O O . LEU A 1 194 ? -4.116 -8.795 15.525 1.00 95.69 194 LEU A O 1
ATOM 1560 N N . SER A 1 195 ? -2.883 -8.518 17.388 1.00 93.06 195 SER A N 1
ATOM 1561 C CA . SER A 1 195 ? -2.038 -9.684 17.153 1.00 93.06 195 SER A CA 1
ATOM 1562 C C . SER A 1 195 ? -1.923 -10.554 18.389 1.00 93.06 195 SER A C 1
ATOM 1564 O O . SER A 1 195 ? -2.113 -10.113 19.522 1.00 93.06 195 SER A O 1
ATOM 1566 N N . HIS A 1 196 ? -1.606 -11.812 18.126 1.00 89.69 196 HIS A N 1
ATOM 1567 C CA . HIS A 1 196 ? -1.226 -12.786 19.124 1.00 89.69 196 HIS A CA 1
ATOM 1568 C C . HIS A 1 196 ? 0.293 -12.954 19.075 1.00 89.69 196 HIS A C 1
ATOM 1570 O O . HIS A 1 196 ? 0.839 -13.418 18.068 1.00 89.69 196 HIS A O 1
ATOM 1576 N N . SER A 1 197 ? 0.972 -12.601 20.165 1.00 77.50 197 SER A N 1
ATOM 1577 C CA . SER A 1 197 ? 2.439 -12.543 20.241 1.00 77.50 197 SER A CA 1
ATOM 1578 C C . SER A 1 197 ? 3.122 -13.889 19.969 1.00 77.50 197 SER A C 1
ATOM 1580 O O . SER A 1 197 ? 4.174 -13.921 19.337 1.00 77.50 197 SER A O 1
ATOM 1582 N N . GLU A 1 198 ? 2.520 -15.001 20.398 1.00 81.94 198 GLU A N 1
ATOM 1583 C CA . GLU A 1 198 ? 3.155 -16.326 20.286 1.00 81.94 198 GLU A CA 1
ATOM 1584 C C . GLU A 1 198 ? 2.973 -17.016 18.922 1.00 81.94 198 GLU A C 1
ATOM 1586 O O . GLU A 1 198 ? 3.892 -17.674 18.443 1.00 81.94 198 GLU A O 1
ATOM 1591 N N . ASN A 1 199 ? 1.823 -16.843 18.259 1.00 76.81 199 ASN A N 1
ATOM 1592 C CA . ASN A 1 199 ? 1.445 -17.656 17.093 1.00 76.81 199 ASN A CA 1
ATOM 1593 C C . ASN A 1 199 ? 1.330 -16.862 15.783 1.00 76.81 199 ASN A C 1
ATOM 1595 O O . ASN A 1 199 ? 0.820 -17.379 14.792 1.00 76.81 199 ASN A O 1
ATOM 1599 N N . SER A 1 200 ? 1.778 -15.600 15.756 1.00 78.50 200 SER A N 1
ATOM 1600 C CA . SER A 1 200 ? 1.605 -14.697 14.599 1.00 78.50 200 SER A CA 1
ATOM 1601 C C . SER A 1 200 ? 0.142 -14.554 14.141 1.00 78.50 200 SER A C 1
ATOM 1603 O O . SER A 1 200 ? -0.132 -14.230 12.982 1.00 78.50 200 SER A O 1
ATOM 1605 N N . GLY A 1 201 ? -0.810 -14.803 15.046 1.00 85.56 201 GLY A N 1
ATOM 1606 C CA . GLY A 1 201 ? -2.233 -14.630 14.785 1.00 85.56 201 GLY A CA 1
ATOM 1607 C C . GLY A 1 201 ? -2.544 -13.152 14.587 1.00 85.56 201 GLY A C 1
ATOM 1608 O O . GLY A 1 201 ? -2.056 -12.318 15.344 1.00 85.56 201 GLY A O 1
ATOM 1609 N N . ASN A 1 202 ? -3.350 -12.827 13.578 1.00 90.69 202 ASN A N 1
ATOM 1610 C CA . ASN A 1 202 ? -3.815 -11.467 13.319 1.00 90.69 202 ASN A CA 1
ATOM 1611 C C . ASN A 1 202 ? -5.338 -11.453 13.350 1.00 90.69 202 ASN A C 1
ATOM 1613 O O . ASN A 1 202 ? -5.981 -12.296 12.725 1.00 90.69 202 ASN A O 1
ATOM 1617 N N . TRP A 1 203 ? -5.907 -10.483 14.055 1.00 93.12 203 TRP A N 1
ATOM 1618 C CA . TRP A 1 203 ? -7.345 -10.288 14.129 1.00 93.12 203 TRP A CA 1
ATOM 1619 C C . TRP A 1 203 ? -7.677 -8.835 13.823 1.00 93.12 203 TRP A C 1
ATOM 1621 O O . TRP A 1 203 ? -7.202 -7.924 14.491 1.00 93.12 203 TRP A O 1
ATOM 1631 N N . VAL A 1 204 ? -8.489 -8.626 12.791 1.00 93.69 204 VAL A N 1
ATOM 1632 C CA . VAL A 1 204 ? -9.004 -7.307 12.424 1.00 93.69 204 VAL A CA 1
ATOM 1633 C C . VAL A 1 204 ? -10.478 -7.257 12.795 1.00 93.69 204 VAL A C 1
ATOM 1635 O O . VAL A 1 204 ? -11.258 -8.110 12.368 1.00 93.69 204 VAL A O 1
ATOM 1638 N N . VAL A 1 205 ? -10.858 -6.264 13.596 1.00 94.56 205 VAL A N 1
ATOM 1639 C CA . VAL A 1 205 ? -12.248 -6.021 13.995 1.00 94.56 205 VAL A CA 1
ATOM 1640 C C . VAL A 1 205 ? -12.720 -4.737 13.340 1.00 94.56 205 VAL A C 1
ATOM 1642 O O . VAL A 1 205 ? -12.211 -3.665 13.652 1.00 94.56 205 VAL A O 1
ATOM 1645 N N . PHE A 1 206 ? -13.703 -4.837 12.450 1.00 93.00 206 PHE A N 1
ATOM 1646 C CA . PHE A 1 206 ? -14.399 -3.678 11.896 1.00 93.00 206 PHE A CA 1
ATOM 1647 C C . PHE A 1 206 ? -15.469 -3.214 12.878 1.00 93.00 206 PHE A C 1
ATOM 1649 O O . PHE A 1 206 ? -16.263 -4.026 13.359 1.00 93.00 206 PHE A O 1
ATOM 1656 N N . VAL A 1 207 ? -15.479 -1.920 13.189 1.00 93.38 207 VAL A N 1
ATOM 1657 C CA . VAL A 1 207 ? -16.359 -1.355 14.211 1.00 93.38 207 VAL A CA 1
ATOM 1658 C C . VAL A 1 207 ? -17.250 -0.292 13.579 1.00 93.38 207 VAL A C 1
ATOM 1660 O O . VAL A 1 207 ? -16.807 0.494 12.743 1.00 93.38 207 VAL A O 1
ATOM 1663 N N . ASN A 1 208 ? -18.526 -0.278 13.972 1.00 90.06 208 ASN A N 1
ATOM 1664 C CA . ASN A 1 208 ? -19.449 0.767 13.545 1.00 90.06 208 ASN A CA 1
ATOM 1665 C C . ASN A 1 208 ? -18.904 2.141 14.005 1.00 90.06 208 ASN A C 1
ATOM 1667 O O . ASN A 1 208 ? -18.564 2.271 15.186 1.00 90.06 208 ASN A O 1
ATOM 1671 N N . PRO A 1 209 ? -18.831 3.163 13.130 1.00 90.31 209 PRO A N 1
ATOM 1672 C CA . PRO A 1 209 ? -18.371 4.508 13.489 1.00 90.31 209 PRO A CA 1
ATOM 1673 C C . PRO A 1 209 ? -19.077 5.147 14.694 1.00 90.31 209 PRO A C 1
ATOM 1675 O O . PRO A 1 209 ? -18.486 5.986 15.369 1.00 90.31 209 PRO A O 1
ATOM 1678 N N . SER A 1 210 ? -20.310 4.738 15.018 1.00 90.44 210 SER A N 1
ATOM 1679 C CA . SER A 1 210 ? -21.039 5.226 16.197 1.00 90.44 210 SER A CA 1
ATOM 1680 C C . SER A 1 210 ? -20.562 4.625 17.525 1.00 90.44 210 SER A C 1
ATOM 1682 O O . SER A 1 210 ? -20.997 5.066 18.589 1.00 90.44 210 SER A O 1
ATOM 1684 N N . ILE A 1 211 ? -19.740 3.574 17.490 1.00 94.12 211 ILE A N 1
ATOM 1685 C CA . ILE A 1 211 ? -19.196 2.900 18.669 1.00 94.12 211 ILE A CA 1
ATOM 1686 C C . ILE A 1 211 ? -17.778 3.412 18.875 1.00 94.12 211 ILE A C 1
ATOM 1688 O O . ILE A 1 211 ? -16.949 3.310 17.981 1.00 94.12 211 ILE A O 1
ATOM 1692 N N . ASN A 1 212 ? -17.493 3.919 20.070 1.00 95.81 212 ASN A N 1
ATOM 1693 C CA . ASN A 1 212 ? -16.174 4.434 20.435 1.00 95.81 212 ASN A CA 1
ATOM 1694 C C . ASN A 1 212 ? -15.627 3.811 21.733 1.00 95.81 212 ASN A C 1
ATOM 1696 O O . ASN A 1 212 ? -14.497 4.071 22.125 1.00 95.81 212 ASN A O 1
ATOM 1700 N N . ASN A 1 213 ? -16.407 2.953 22.390 1.00 97.31 213 ASN A N 1
ATOM 1701 C CA . ASN A 1 213 ? -15.986 2.195 23.558 1.00 97.31 213 ASN A CA 1
ATOM 1702 C C . ASN A 1 213 ? -16.725 0.857 23.636 1.00 97.31 213 ASN A C 1
ATOM 1704 O O . ASN A 1 213 ? -17.812 0.708 23.068 1.00 97.31 213 ASN A O 1
ATOM 1708 N N . GLY A 1 214 ? -16.150 -0.116 24.343 1.00 96.44 214 GLY A N 1
ATOM 1709 C CA . GLY A 1 214 ? -16.824 -1.383 24.607 1.00 96.44 214 GLY A CA 1
ATOM 1710 C C . GLY A 1 214 ? -15.894 -2.569 24.834 1.00 96.44 214 GLY A C 1
ATOM 1711 O O . GLY A 1 214 ? -14.802 -2.455 25.388 1.00 96.44 214 GLY A O 1
ATOM 1712 N N . LYS A 1 215 ? -16.369 -3.752 24.431 1.00 96.38 215 LYS A N 1
ATOM 1713 C CA . LYS A 1 215 ? -15.642 -5.023 24.543 1.00 96.38 215 LYS A CA 1
ATOM 1714 C C . LYS A 1 215 ? -15.639 -5.734 23.203 1.00 96.38 215 LYS A C 1
ATOM 1716 O O . LYS A 1 215 ? -16.663 -5.758 22.524 1.00 96.38 215 LYS A O 1
ATOM 1721 N N . LEU A 1 216 ? -14.516 -6.352 22.853 1.00 95.06 216 LEU A N 1
ATOM 1722 C CA . LEU A 1 216 ? -14.432 -7.169 21.647 1.00 95.06 216 LEU A CA 1
ATOM 1723 C C . LEU A 1 216 ? -15.283 -8.444 21.777 1.00 95.06 216 LEU A C 1
ATOM 1725 O O . LEU A 1 216 ? -15.348 -9.021 22.869 1.00 95.06 216 LEU A O 1
ATOM 1729 N N . PRO A 1 217 ? -15.908 -8.919 20.687 1.00 92.50 217 PRO A N 1
ATOM 1730 C CA . PRO A 1 217 ? -16.746 -10.113 20.722 1.00 92.50 217 PRO A CA 1
ATOM 1731 C C . PRO A 1 217 ? -15.930 -11.374 21.034 1.00 92.50 217 PRO A C 1
ATOM 1733 O O . PRO A 1 217 ? -14.736 -11.451 20.750 1.00 92.50 217 PRO A O 1
ATOM 1736 N N . SER A 1 218 ? -16.576 -12.388 21.611 1.00 92.50 218 SER A N 1
ATOM 1737 C CA . SER A 1 218 ? -15.999 -13.734 21.702 1.00 92.50 218 SER A CA 1
ATOM 1738 C C . SER A 1 218 ? -15.842 -14.352 20.314 1.00 92.50 218 SER A C 1
ATOM 1740 O O . SER A 1 218 ? -16.640 -14.071 19.419 1.00 92.50 218 SER A O 1
ATOM 1742 N N . PHE A 1 219 ? -14.848 -15.229 20.143 1.00 92.06 219 PHE A N 1
ATOM 1743 C CA . PHE A 1 219 ? -14.752 -16.009 18.914 1.00 92.06 219 PHE A CA 1
ATOM 1744 C C . PHE A 1 219 ? -15.987 -16.905 18.738 1.00 92.06 219 PHE A C 1
ATOM 1746 O O . PHE A 1 219 ? -16.504 -17.440 19.726 1.00 92.06 219 PHE A O 1
ATOM 1753 N N . PRO A 1 220 ? -16.480 -17.076 17.497 1.00 92.75 220 PRO A N 1
ATOM 1754 C CA . PRO A 1 220 ? -17.530 -18.040 17.209 1.00 92.75 220 PRO A CA 1
ATOM 1755 C C . PRO A 1 220 ? -17.105 -19.453 17.613 1.00 92.75 220 PRO A C 1
ATOM 1757 O O . PRO A 1 220 ? -15.936 -19.819 17.492 1.00 92.75 220 PRO A O 1
ATOM 1760 N N . THR A 1 221 ? -18.067 -20.287 18.011 1.00 93.88 221 THR A N 1
ATOM 1761 C CA . THR A 1 221 ? -17.793 -21.669 18.437 1.00 93.88 221 THR A CA 1
ATOM 1762 C C . THR A 1 221 ? -17.114 -22.500 17.344 1.00 93.88 221 THR A C 1
ATOM 1764 O O . THR A 1 221 ? -16.354 -23.404 17.665 1.00 93.88 221 THR A O 1
ATOM 1767 N N . SER A 1 222 ? -17.337 -22.189 16.061 1.00 95.06 222 SER A N 1
ATOM 1768 C CA . SER A 1 222 ? -16.625 -22.828 14.946 1.00 95.06 222 SER A CA 1
ATOM 1769 C C . SER A 1 222 ? -15.113 -22.617 15.031 1.00 95.06 222 SER A C 1
ATOM 1771 O O . SER A 1 222 ? -14.370 -23.588 14.948 1.00 95.06 222 SER A O 1
ATOM 1773 N N . ILE A 1 223 ? -14.671 -21.382 15.284 1.00 89.75 223 ILE A N 1
ATOM 1774 C CA . ILE A 1 223 ? -13.252 -21.041 15.439 1.00 89.75 223 ILE A CA 1
ATOM 1775 C C . ILE A 1 223 ? -12.691 -21.686 16.701 1.00 89.75 223 ILE A C 1
ATOM 1777 O O . ILE A 1 223 ? -11.656 -22.333 16.639 1.00 89.75 223 ILE A O 1
ATOM 1781 N N . SER A 1 224 ? -13.390 -21.572 17.834 1.00 89.88 224 SER A N 1
ATOM 1782 C CA . SER A 1 224 ? -12.906 -22.145 19.097 1.00 89.88 224 SER A CA 1
ATOM 1783 C C . SER A 1 224 ? -12.841 -23.677 19.095 1.00 89.88 224 SER A C 1
ATOM 1785 O O . SER A 1 224 ? -12.074 -24.247 19.862 1.00 89.88 224 SER A O 1
ATOM 1787 N N . ASN A 1 225 ? -13.639 -24.353 18.264 1.00 93.62 225 ASN A N 1
ATOM 1788 C CA . ASN A 1 225 ? -13.571 -25.807 18.113 1.00 93.62 225 ASN A CA 1
ATOM 1789 C C . ASN A 1 225 ? -12.431 -26.246 17.186 1.00 93.62 225 ASN A C 1
ATOM 1791 O O . ASN A 1 225 ? -11.844 -27.300 17.418 1.00 93.62 225 ASN A O 1
ATOM 1795 N N . GLU A 1 226 ? -12.162 -25.483 16.126 1.00 94.25 226 GLU A N 1
ATOM 1796 C CA . GLU A 1 226 ? -11.106 -25.790 15.155 1.00 94.25 226 GLU A CA 1
ATOM 1797 C C . GLU A 1 226 ? -9.716 -25.414 15.684 1.00 94.25 226 GLU A C 1
ATOM 1799 O O . GLU A 1 226 ? -8.770 -26.178 15.514 1.00 94.25 226 GLU A O 1
ATOM 1804 N N . TYR A 1 227 ? -9.631 -24.285 16.391 1.00 89.56 227 TYR A N 1
ATOM 1805 C CA . TYR A 1 227 ? -8.411 -23.716 16.964 1.00 89.56 227 TYR A CA 1
ATOM 1806 C C . TYR A 1 227 ? -8.606 -23.445 18.466 1.00 89.56 227 TYR A C 1
ATOM 1808 O O . TYR A 1 227 ? -8.730 -22.289 18.886 1.00 89.56 227 TYR A O 1
ATOM 1816 N N . PRO A 1 228 ? -8.698 -24.489 19.309 1.00 89.12 228 PRO A N 1
ATOM 1817 C CA . PRO A 1 228 ? -8.934 -24.336 20.748 1.00 89.12 228 PRO A CA 1
ATOM 1818 C C . PRO A 1 228 ? -7.799 -23.615 21.491 1.00 89.12 228 PRO A C 1
ATOM 1820 O O . PRO A 1 228 ? -8.024 -23.058 22.565 1.00 89.12 228 PRO A O 1
ATOM 1823 N N . GLU A 1 229 ? -6.591 -23.617 20.933 1.00 87.69 229 GLU A N 1
ATOM 1824 C CA . GLU A 1 229 ? -5.437 -22.855 21.409 1.00 87.69 229 GLU A CA 1
ATOM 1825 C C . GLU A 1 229 ? -5.540 -21.355 21.110 1.00 87.69 229 GLU A C 1
ATOM 1827 O O . GLU A 1 229 ? -4.835 -20.560 21.726 1.00 87.69 229 GLU A O 1
ATOM 1832 N N . LEU A 1 230 ? -6.412 -20.952 20.181 1.00 88.56 230 LEU A N 1
ATOM 1833 C CA . LEU A 1 230 ? -6.591 -19.557 19.809 1.00 88.56 230 LEU A CA 1
ATOM 1834 C C . LEU A 1 230 ? -7.552 -18.877 20.785 1.00 88.56 230 LEU A C 1
ATOM 1836 O O . LEU A 1 230 ? -8.771 -18.824 20.588 1.00 88.56 230 LEU A O 1
ATOM 1840 N N . LEU A 1 231 ? -6.995 -18.335 21.861 1.00 89.81 231 LEU A N 1
ATOM 1841 C CA . LEU A 1 231 ? -7.778 -17.704 22.910 1.00 89.81 231 LEU A CA 1
ATOM 1842 C C . LEU A 1 231 ? -7.931 -16.202 22.660 1.00 89.81 231 LEU A C 1
ATOM 1844 O O . LEU A 1 231 ? -6.962 -15.475 22.461 1.00 89.81 231 LEU A O 1
ATOM 1848 N N . ARG A 1 232 ? -9.172 -15.705 22.730 1.00 91.81 232 ARG A N 1
ATOM 1849 C CA . ARG A 1 232 ? -9.486 -14.280 22.512 1.00 91.81 232 ARG A CA 1
ATOM 1850 C C . ARG A 1 232 ? -8.694 -13.360 23.447 1.00 91.81 232 ARG A C 1
ATOM 1852 O O . ARG A 1 232 ? -8.351 -12.250 23.064 1.00 91.81 232 ARG A O 1
ATOM 1859 N N . GLN A 1 233 ? -8.463 -13.790 24.687 1.00 92.44 233 GLN A N 1
ATOM 1860 C CA . GLN A 1 233 ? -7.769 -12.985 25.694 1.00 92.44 233 GLN A CA 1
ATOM 1861 C C . GLN A 1 233 ? -6.278 -12.768 25.425 1.00 92.44 233 GLN A C 1
ATOM 1863 O O . GLN A 1 233 ? -5.712 -11.854 26.012 1.00 92.44 233 GLN A O 1
ATOM 1868 N N . ASP A 1 234 ? -5.678 -13.555 24.534 1.00 92.44 234 ASP A N 1
ATOM 1869 C CA . ASP A 1 234 ? -4.245 -13.478 24.239 1.00 92.44 234 ASP A CA 1
ATOM 1870 C C . ASP A 1 234 ? -3.944 -12.490 23.096 1.00 92.44 234 ASP A C 1
ATOM 1872 O O . ASP A 1 234 ? -2.792 -12.267 22.727 1.00 92.44 234 ASP A O 1
ATOM 1876 N N . PHE A 1 235 ? -4.987 -11.871 22.532 1.00 94.06 235 PHE A N 1
ATOM 1877 C CA . PHE A 1 235 ? -4.862 -10.835 21.516 1.00 94.06 235 PHE A CA 1
ATOM 1878 C C . PHE A 1 235 ? -4.661 -9.460 22.145 1.00 94.06 235 PHE A C 1
ATOM 1880 O O . PHE A 1 235 ? -5.459 -9.015 22.972 1.00 94.06 235 PHE A O 1
ATOM 1887 N N . ILE A 1 236 ? -3.635 -8.760 21.667 1.00 94.25 236 ILE A N 1
ATOM 1888 C CA . ILE A 1 236 ? -3.286 -7.401 22.079 1.00 94.25 236 ILE A CA 1
ATOM 1889 C C . ILE A 1 236 ? -3.602 -6.453 20.928 1.00 94.25 236 ILE A C 1
ATOM 1891 O O . ILE A 1 236 ? -3.332 -6.758 19.766 1.00 94.25 236 ILE A O 1
ATOM 1895 N N . MET A 1 237 ? -4.210 -5.313 21.247 1.00 95.62 237 MET A N 1
ATOM 1896 C CA . MET A 1 237 ? -4.480 -4.261 20.277 1.00 95.62 237 MET A CA 1
ATOM 1897 C C . MET A 1 237 ? -3.180 -3.544 19.905 1.00 95.62 237 MET A C 1
ATOM 1899 O O . MET A 1 237 ? -2.578 -2.910 20.758 1.00 95.62 237 MET A O 1
ATOM 1903 N N . ASN A 1 238 ? -2.790 -3.589 18.629 1.00 94.88 238 ASN A N 1
ATOM 1904 C CA . ASN A 1 238 ? -1.542 -2.973 18.155 1.00 94.88 238 ASN A CA 1
ATOM 1905 C C . ASN A 1 238 ? -1.767 -1.696 17.355 1.00 94.88 238 ASN A C 1
ATOM 1907 O O . ASN A 1 238 ? -0.854 -0.893 17.184 1.00 94.88 238 ASN A O 1
ATOM 1911 N N . SER A 1 239 ? -2.945 -1.541 16.754 1.00 97.00 239 SER A N 1
ATOM 1912 C CA . SER A 1 239 ? -3.287 -0.300 16.070 1.00 97.00 239 SER A CA 1
ATOM 1913 C C . SER A 1 239 ? -4.784 -0.099 15.937 1.00 97.00 239 SER A C 1
ATOM 1915 O O . SER A 1 239 ? -5.571 -1.049 15.879 1.00 97.00 239 SER A O 1
ATOM 1917 N N . VAL A 1 240 ? -5.150 1.173 15.839 1.00 98.12 240 VAL A N 1
ATOM 1918 C CA . VAL A 1 240 ? -6.479 1.634 15.447 1.00 98.12 240 VAL A CA 1
ATOM 1919 C C . VAL A 1 240 ? -6.359 2.312 14.089 1.00 98.12 240 VAL A C 1
ATOM 1921 O O . VAL A 1 240 ? -5.379 3.004 13.809 1.00 98.12 240 VAL A O 1
ATOM 1924 N N . VAL A 1 241 ? -7.340 2.079 13.226 1.00 97.88 241 VAL A N 1
ATOM 1925 C CA . VAL A 1 241 ? -7.316 2.513 11.830 1.00 97.88 241 VAL A CA 1
ATOM 1926 C C . VAL A 1 241 ? -8.640 3.159 11.469 1.00 97.88 241 VAL A C 1
ATOM 1928 O O . VAL A 1 241 ? -9.679 2.556 11.709 1.00 97.88 241 VAL A O 1
ATOM 1931 N N . VAL A 1 242 ? -8.604 4.315 10.811 1.00 98.00 242 VAL A N 1
ATOM 1932 C CA . VAL A 1 242 ? -9.767 4.936 10.152 1.00 98.00 242 VAL A CA 1
ATOM 1933 C C . VAL A 1 242 ? -9.531 4.983 8.646 1.00 98.00 242 VAL A C 1
ATOM 1935 O O . VAL A 1 242 ? -8.411 5.257 8.207 1.00 98.00 242 VAL A O 1
ATOM 1938 N N . THR A 1 243 ? -10.558 4.668 7.859 1.00 97.19 243 THR A N 1
ATOM 1939 C CA . THR A 1 243 ? -10.492 4.547 6.395 1.00 97.19 243 THR A CA 1
ATOM 1940 C C . THR A 1 243 ? -11.634 5.315 5.742 1.00 97.19 243 THR A C 1
ATOM 1942 O O . THR A 1 243 ? -12.778 5.222 6.179 1.00 97.19 243 THR A O 1
ATOM 1945 N N . ASP A 1 244 ? -11.283 6.033 4.684 1.00 97.25 244 ASP A N 1
ATOM 1946 C CA . ASP A 1 244 ? -12.149 6.745 3.747 1.00 97.25 244 ASP A CA 1
ATOM 1947 C C . ASP A 1 244 ? -11.982 6.071 2.377 1.00 97.25 244 ASP A C 1
ATOM 1949 O O . ASP A 1 244 ? -10.881 6.048 1.817 1.00 97.25 244 ASP A O 1
ATOM 1953 N N . TRP A 1 245 ? -13.030 5.424 1.887 1.00 96.62 245 TRP A N 1
ATOM 1954 C CA . TRP A 1 245 ? -13.072 4.705 0.623 1.00 96.62 245 TRP A CA 1
ATOM 1955 C C . TRP A 1 245 ? -13.525 5.651 -0.480 1.00 96.62 245 TRP A C 1
ATOM 1957 O O . TRP A 1 245 ? -14.571 6.275 -0.405 1.00 96.62 245 TRP A O 1
ATOM 1967 N N . LEU A 1 246 ? -12.795 5.691 -1.592 1.00 96.25 246 LEU A N 1
ATOM 1968 C CA . LEU A 1 246 ? -13.087 6.629 -2.686 1.00 96.25 246 LEU A CA 1
ATOM 1969 C C . LEU A 1 246 ? -14.312 6.231 -3.538 1.00 96.25 246 LEU A C 1
ATOM 1971 O O . LEU A 1 246 ? -14.505 6.755 -4.634 1.00 96.25 246 LEU A O 1
ATOM 1975 N N . CYS A 1 247 ? -15.097 5.263 -3.068 1.00 95.88 247 CYS A N 1
ATOM 1976 C CA . CYS A 1 247 ? -16.221 4.649 -3.769 1.00 95.88 247 CYS A CA 1
ATOM 1977 C C . CYS A 1 247 ? -17.456 4.431 -2.882 1.00 95.88 247 CYS A C 1
ATOM 1979 O O . CYS A 1 247 ? -18.417 3.838 -3.361 1.00 95.88 247 CYS A O 1
ATOM 1981 N N . ALA A 1 248 ? -17.420 4.854 -1.616 1.00 95.25 248 ALA A N 1
ATOM 1982 C CA . ALA A 1 248 ? -18.526 4.723 -0.676 1.00 95.25 248 ALA A CA 1
ATOM 1983 C C . ALA A 1 248 ? -18.649 6.007 0.155 1.00 95.25 248 ALA A C 1
ATOM 1985 O O . ALA A 1 248 ? -17.669 6.722 0.328 1.00 95.25 248 ALA A O 1
ATOM 1986 N N . GLU A 1 249 ? -19.846 6.297 0.658 1.00 93.56 249 GLU A N 1
ATOM 1987 C CA . GLU A 1 249 ? -20.104 7.443 1.540 1.00 93.56 249 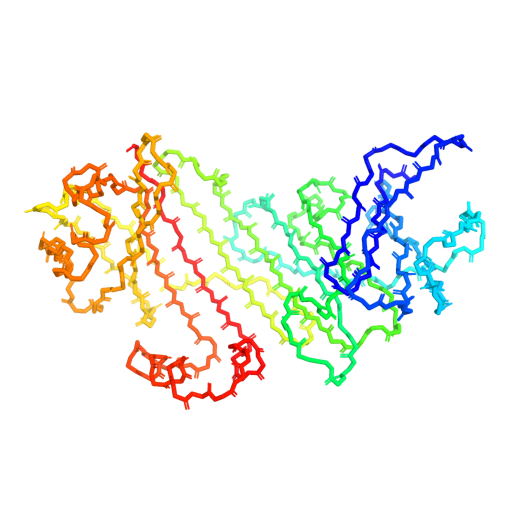GLU A CA 1
ATOM 1988 C C . GLU A 1 249 ? -20.135 7.053 3.030 1.00 93.56 249 GLU A C 1
ATOM 1990 O O . GLU A 1 249 ? -20.271 7.917 3.900 1.00 93.56 249 GLU A O 1
ATOM 1995 N N . ASN A 1 250 ? -20.137 5.749 3.338 1.00 93.81 250 ASN A N 1
ATOM 1996 C CA . ASN A 1 250 ? -20.187 5.215 4.701 1.00 93.81 250 ASN A CA 1
ATOM 1997 C C . ASN A 1 250 ? -19.822 3.715 4.764 1.00 93.81 250 ASN A C 1
ATOM 1999 O O . ASN A 1 250 ? -19.708 3.031 3.744 1.00 93.81 250 ASN A O 1
ATOM 2003 N N . TYR A 1 251 ? -19.666 3.177 5.986 1.00 93.19 251 TYR A N 1
ATOM 2004 C CA . TYR A 1 251 ? -19.305 1.766 6.183 1.00 93.19 251 TYR A CA 1
ATOM 2005 C C . TYR A 1 251 ? -20.332 0.758 5.645 1.00 93.19 251 TYR A C 1
ATOM 2007 O O . TYR A 1 251 ? -19.915 -0.343 5.290 1.00 93.19 251 TYR A O 1
ATOM 2015 N N . GLU A 1 252 ? -21.632 1.082 5.626 1.00 94.19 252 GLU A N 1
ATOM 2016 C CA . GLU A 1 252 ? -22.684 0.156 5.173 1.00 94.19 252 GLU A CA 1
ATOM 2017 C C . GLU A 1 252 ? -22.592 -0.023 3.663 1.00 94.19 252 GLU A C 1
ATOM 2019 O O . GLU A 1 252 ? -22.492 -1.151 3.189 1.00 94.19 252 GLU A O 1
ATOM 2024 N N . GLU A 1 253 ? -22.498 1.085 2.925 1.00 95.38 253 GLU A N 1
ATOM 2025 C CA . GLU A 1 253 ? -22.281 1.063 1.480 1.00 95.38 253 GLU A CA 1
ATOM 2026 C C . GLU A 1 253 ? -20.971 0.351 1.122 1.00 95.38 253 GLU A C 1
ATOM 2028 O O . GLU A 1 253 ? -20.954 -0.505 0.237 1.00 95.38 253 GLU A O 1
ATOM 2033 N N . TRP A 1 254 ? -19.880 0.634 1.845 1.00 94.25 254 TRP A N 1
ATOM 2034 C CA . TRP A 1 254 ? -18.623 -0.080 1.629 1.00 94.25 254 TRP A CA 1
ATOM 2035 C C . TRP A 1 254 ? -18.761 -1.588 1.882 1.00 94.25 254 TRP A C 1
ATOM 2037 O O . TRP A 1 254 ? -18.253 -2.389 1.100 1.00 94.25 254 TRP A O 1
ATOM 2047 N N . HIS A 1 255 ? -19.424 -2.003 2.966 1.00 92.50 255 HIS A N 1
ATOM 2048 C CA . HIS A 1 255 ? -19.639 -3.424 3.261 1.00 92.50 255 HIS A CA 1
ATOM 2049 C C . HIS A 1 255 ? -20.502 -4.091 2.198 1.00 92.50 255 HIS A C 1
ATOM 2051 O O . HIS A 1 255 ? -20.163 -5.193 1.760 1.00 92.50 255 HIS A O 1
ATOM 2057 N N . ASP A 1 256 ? -21.553 -3.420 1.739 1.00 94.12 256 ASP A N 1
ATOM 2058 C CA . ASP A 1 256 ? -22.402 -3.934 0.673 1.00 94.12 256 ASP A CA 1
ATOM 2059 C C . ASP A 1 256 ? -21.600 -4.124 -0.623 1.00 94.12 256 ASP A C 1
ATOM 2061 O O . ASP A 1 256 ? -21.631 -5.201 -1.225 1.00 94.12 256 ASP A O 1
ATOM 2065 N N . LEU A 1 257 ? -20.790 -3.132 -1.007 1.00 94.81 257 LEU A N 1
ATOM 2066 C CA . LEU A 1 257 ? -19.886 -3.241 -2.153 1.00 94.81 257 LEU A CA 1
ATOM 2067 C C . LEU A 1 257 ? -18.859 -4.365 -1.967 1.00 94.81 257 LEU A C 1
ATOM 2069 O O . LEU A 1 257 ? -18.634 -5.150 -2.886 1.00 94.81 257 LEU A O 1
ATOM 2073 N N . TYR A 1 258 ? -18.226 -4.462 -0.799 1.00 92.56 258 TYR A N 1
ATOM 2074 C CA . TYR A 1 258 ? -17.144 -5.413 -0.546 1.00 92.56 258 TYR A CA 1
ATOM 2075 C C . TYR A 1 258 ? -17.612 -6.873 -0.518 1.00 92.56 258 TYR A C 1
ATOM 2077 O O . TYR A 1 258 ? -16.895 -7.748 -1.000 1.00 92.56 258 TYR A O 1
ATOM 2085 N N . PHE A 1 259 ? -18.793 -7.149 0.039 1.00 91.62 259 PHE A N 1
ATOM 2086 C CA . PHE A 1 259 ? -19.288 -8.519 0.202 1.00 91.62 259 PHE A CA 1
ATOM 2087 C C . PHE A 1 259 ? -20.214 -8.993 -0.922 1.00 91.62 259 PHE A C 1
ATOM 2089 O O . PHE A 1 259 ? -20.346 -10.207 -1.095 1.00 91.62 259 PHE A O 1
ATOM 2096 N N . TYR A 1 260 ? -20.844 -8.085 -1.677 1.00 94.44 260 TYR A N 1
ATOM 2097 C CA . TYR A 1 260 ? -21.827 -8.450 -2.707 1.00 94.44 260 TYR A CA 1
ATOM 2098 C C . TYR A 1 260 ? -21.445 -8.048 -4.136 1.00 94.44 260 TYR A C 1
ATOM 2100 O O . TYR A 1 260 ? -22.213 -8.328 -5.057 1.00 94.44 260 TYR A O 1
ATOM 2108 N N . THR A 1 261 ? -20.277 -7.436 -4.351 1.00 95.31 261 THR A N 1
ATOM 2109 C CA . THR A 1 261 ? -19.761 -7.179 -5.705 1.00 95.31 261 THR A CA 1
ATOM 2110 C C . THR A 1 261 ? -18.779 -8.268 -6.112 1.00 95.31 261 THR A C 1
ATOM 2112 O O . THR A 1 261 ? -17.793 -8.521 -5.422 1.00 95.31 261 THR A O 1
ATOM 2115 N N . ASP A 1 262 ? -19.019 -8.888 -7.266 1.00 92.69 262 ASP A N 1
ATOM 2116 C CA . ASP A 1 262 ? -18.063 -9.815 -7.863 1.00 92.69 262 ASP A CA 1
ATOM 2117 C C . ASP A 1 262 ? -16.837 -9.057 -8.392 1.00 92.69 262 ASP A C 1
ATOM 2119 O O . ASP A 1 262 ? -16.958 -8.087 -9.142 1.00 92.69 262 ASP A O 1
ATOM 2123 N N . GLY A 1 263 ? -15.642 -9.541 -8.055 1.00 91.25 263 GLY A N 1
ATOM 2124 C CA . GLY A 1 263 ? -14.376 -8.993 -8.541 1.00 91.25 263 GLY A CA 1
ATOM 2125 C C . GLY A 1 263 ? -13.423 -8.603 -7.417 1.00 91.25 263 GLY A C 1
ATOM 2126 O O . GLY A 1 263 ? -13.714 -8.760 -6.233 1.00 91.25 263 GLY A O 1
ATOM 2127 N N . TYR A 1 264 ? -12.237 -8.124 -7.786 1.00 93.75 264 TYR A N 1
ATOM 2128 C CA . TYR A 1 264 ? -11.284 -7.625 -6.804 1.00 93.75 264 TYR A CA 1
ATOM 2129 C C . TYR A 1 264 ? -11.632 -6.179 -6.442 1.00 93.75 264 TYR A C 1
ATOM 2131 O O . TYR A 1 264 ? -11.895 -5.368 -7.321 1.00 93.75 264 TYR A O 1
ATOM 2139 N N . TYR A 1 265 ? -11.596 -5.832 -5.154 1.00 94.56 265 TYR A N 1
ATOM 2140 C CA . TYR A 1 265 ? -12.157 -4.564 -4.675 1.00 94.56 265 TYR A CA 1
ATOM 2141 C C . TYR A 1 265 ? -11.599 -3.299 -5.339 1.00 94.56 265 TYR A C 1
ATOM 2143 O O . TYR A 1 265 ? -12.318 -2.319 -5.490 1.00 94.56 265 TYR A O 1
ATOM 2151 N N . LEU A 1 266 ? -10.339 -3.309 -5.781 1.00 95.38 266 LEU A N 1
ATOM 2152 C CA . LEU A 1 266 ? -9.748 -2.161 -6.477 1.00 95.38 266 LEU A CA 1
ATOM 2153 C C . LEU A 1 266 ? -10.169 -2.029 -7.950 1.00 95.38 266 LEU A C 1
ATOM 2155 O O . LEU A 1 266 ? -9.806 -1.043 -8.589 1.00 95.38 266 LEU A O 1
ATOM 2159 N N . ASP A 1 267 ? -10.892 -3.009 -8.496 1.00 94.94 267 ASP A N 1
ATOM 2160 C CA . ASP A 1 267 ? -11.470 -2.937 -9.843 1.00 94.94 267 ASP A CA 1
ATOM 2161 C C . ASP A 1 267 ? -12.739 -2.085 -9.876 1.00 94.94 267 ASP A C 1
ATOM 2163 O O . ASP A 1 267 ?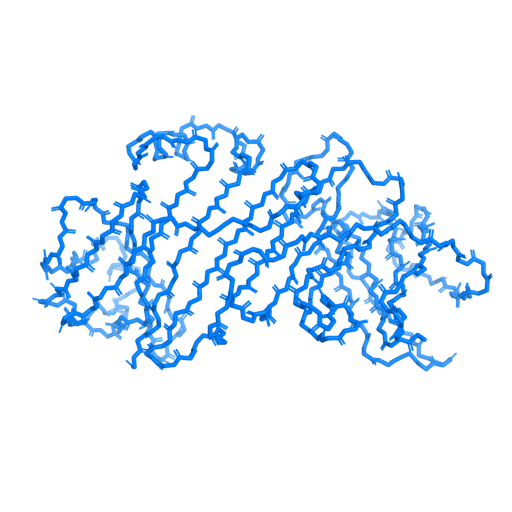 -13.005 -1.438 -10.886 1.00 94.94 267 ASP A O 1
ATOM 2167 N N . TYR A 1 268 ? -13.501 -2.060 -8.780 1.00 93.94 268 TYR A N 1
ATOM 2168 C CA . TYR A 1 268 ? -14.723 -1.259 -8.650 1.00 93.94 268 TYR A CA 1
ATOM 2169 C C . TYR A 1 268 ? -14.599 -0.110 -7.641 1.00 93.94 268 TYR A C 1
ATOM 2171 O O . TYR A 1 268 ? -15.438 0.786 -7.638 1.00 93.94 268 TYR A O 1
ATOM 2179 N N . CYS A 1 269 ? -13.544 -0.090 -6.824 1.00 96.31 269 CYS A N 1
ATOM 2180 C CA . CYS A 1 269 ? -13.214 1.020 -5.942 1.00 96.31 269 CYS A CA 1
ATOM 2181 C C . CYS A 1 269 ? -11.892 1.663 -6.364 1.00 96.31 269 CYS A C 1
ATOM 2183 O O . CYS A 1 269 ? -10.846 1.013 -6.367 1.00 96.31 269 CYS A O 1
ATOM 2185 N N . SER A 1 270 ? -11.923 2.957 -6.675 1.00 95.31 270 SER A N 1
ATOM 2186 C CA . SER A 1 270 ? -10.761 3.711 -7.168 1.00 95.31 270 SER A CA 1
ATOM 2187 C C . SER A 1 270 ? -9.661 3.920 -6.121 1.00 95.31 270 SER A C 1
ATOM 2189 O O . SER A 1 270 ? -8.596 4.450 -6.443 1.00 95.31 270 SER A O 1
ATOM 2191 N N . GLY A 1 271 ? -9.884 3.517 -4.867 1.00 97.00 271 GLY A N 1
ATOM 2192 C CA . GLY A 1 271 ? -8.881 3.612 -3.819 1.00 97.00 271 GLY A CA 1
ATOM 2193 C C . GLY A 1 271 ? -9.437 3.864 -2.427 1.00 97.00 271 GLY A C 1
ATOM 2194 O O . GLY A 1 271 ? -10.629 3.719 -2.169 1.00 97.00 271 GLY A O 1
ATOM 2195 N N . PHE A 1 272 ? -8.536 4.246 -1.526 1.00 97.62 272 PHE A N 1
ATOM 2196 C CA . PHE A 1 272 ? -8.854 4.660 -0.164 1.00 97.62 272 PHE A CA 1
ATOM 2197 C C . PHE A 1 272 ? -7.773 5.582 0.406 1.00 97.62 272 PHE A C 1
ATOM 2199 O O . PHE A 1 272 ? -6.590 5.480 0.051 1.00 97.62 272 PHE A O 1
ATOM 2206 N N . ARG A 1 273 ? -8.170 6.424 1.356 1.00 97.81 273 ARG A N 1
ATOM 2207 C CA . ARG A 1 273 ? -7.295 7.174 2.259 1.00 97.81 273 ARG A CA 1
ATOM 2208 C C . ARG A 1 273 ? -7.432 6.593 3.660 1.00 97.81 273 ARG A C 1
ATOM 2210 O O . ARG A 1 273 ? -8.487 6.096 4.044 1.00 97.81 273 ARG A O 1
ATOM 2217 N N . ARG A 1 274 ? -6.352 6.592 4.433 1.00 97.19 274 ARG A N 1
ATOM 2218 C CA . ARG A 1 274 ? -6.337 5.932 5.743 1.00 97.19 274 ARG A CA 1
ATOM 2219 C C . ARG A 1 274 ? -5.401 6.627 6.711 1.00 97.19 274 ARG A C 1
ATOM 2221 O O . ARG A 1 274 ? -4.332 7.082 6.311 1.00 97.19 274 ARG A O 1
ATOM 2228 N N . LEU A 1 275 ? -5.773 6.620 7.982 1.00 98.06 275 LEU A N 1
ATOM 2229 C CA . LEU A 1 275 ? -4.907 6.950 9.109 1.00 98.06 275 LEU A CA 1
ATOM 2230 C C . LEU A 1 275 ? -4.799 5.720 10.007 1.00 98.06 275 LEU A C 1
ATOM 2232 O O . LEU A 1 275 ? -5.804 5.082 10.322 1.00 98.06 275 LEU A O 1
ATOM 2236 N N . MET A 1 276 ? -3.578 5.389 10.409 1.00 97.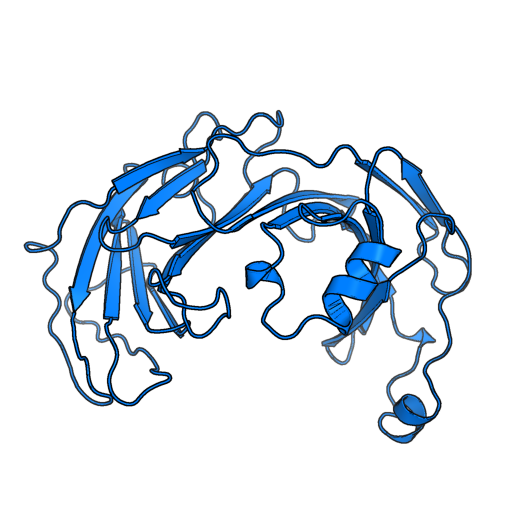75 276 MET A N 1
ATOM 2237 C CA . MET A 1 276 ? -3.291 4.349 11.391 1.00 97.75 276 MET A CA 1
ATOM 2238 C C . MET A 1 276 ? -2.562 4.963 12.578 1.00 97.75 276 MET A C 1
ATOM 2240 O O . MET A 1 276 ? -1.607 5.715 12.398 1.00 97.75 276 MET A O 1
ATOM 2244 N N . HIS A 1 277 ? -3.009 4.624 13.781 1.00 98.06 277 HIS A N 1
ATOM 2245 C CA . HIS A 1 277 ? -2.321 4.938 15.023 1.00 98.06 277 HIS A CA 1
ATOM 2246 C C . HIS A 1 277 ? -1.792 3.648 15.641 1.00 98.06 277 HIS A C 1
ATOM 2248 O O . HIS A 1 277 ? -2.565 2.717 15.882 1.00 98.06 277 HIS A O 1
ATOM 2254 N N . TRP A 1 278 ? -0.482 3.595 15.854 1.00 96.75 278 TRP A N 1
ATOM 2255 C CA . TRP A 1 278 ? 0.221 2.451 16.421 1.00 96.75 278 TRP A CA 1
ATOM 2256 C C . TRP A 1 278 ? 0.266 2.551 17.940 1.00 96.75 278 TRP A C 1
ATOM 2258 O O . TRP A 1 278 ? 0.543 3.617 18.489 1.00 96.75 278 TRP A O 1
ATOM 2268 N N . LEU A 1 279 ? -0.006 1.431 18.598 1.00 94.94 279 LEU A N 1
ATOM 2269 C CA . LEU A 1 279 ? -0.005 1.298 20.049 1.00 94.94 279 LEU A CA 1
ATOM 2270 C C . LEU A 1 279 ? 1.258 0.585 20.530 1.00 94.94 279 LEU A C 1
ATOM 2272 O O . LEU A 1 279 ? 1.997 -0.002 19.734 1.00 94.94 279 LEU A O 1
ATOM 2276 N N . ASP A 1 280 ? 1.484 0.695 21.833 1.00 79.75 280 ASP A N 1
ATOM 2277 C CA . ASP A 1 280 ? 2.576 0.068 22.579 1.00 79.75 280 ASP A CA 1
ATOM 2278 C C . ASP A 1 280 ? 2.337 -1.429 22.818 1.00 79.75 280 ASP A C 1
ATOM 2280 O O . ASP A 1 280 ? 1.178 -1.813 23.108 1.00 79.75 280 ASP A O 1
#

Secondary structure (DSSP, 8-state):
--EEEEEETTEEEEESS--TT-------SSSEEEEEEEEE-TTS-EEEEEEEEEETT------GGGPEEPEEEEEB--SSS-EEEEEEEEE-TTS-S-TTSEEEEEEE--BTTTB-TTS-EEEEE-TT--EEEEEEEEESPTT-TT-EEEEEEEEESPPSB----SEEEEEEE--TTSEEEEEEE--SEEEEEEEETTTTEEEEEEE-TT--EE-PPPPPHHHHHH-TT--GGGEEEEEEEEEEETT-SSHHHHHHHHHHS-S-HHHH--EEEEEEEE--